Protein AF-A0A9W4W688-F1 (afdb_monomer_lite)

Foldseek 3Di:
DDPDPVVQVPQVVVVVPPDDDDDPDDDPPDDPLVSLLSVLVVLVVQLVVLVVVLVVLVVPQPAQQLWDDDPPDIDNDLVVLCVVLVVVLVVQCVDPVRVVCSVVSVVVSVVSSVSSVVSVVSRVVSCVVSCSVVSVVSSVVSVVVSVVSVLVSLQDDDPDPVSVVSSVVSQVVCVVVVNHDDPVSVCSNPVDPPDD

Secondary structure (DSSP, 8-state):
----TTHHHHHHHHTTTTS------------HHHHHHHHHHHHHHHHHHHHHHHHHHHHH--PPP--EEETTEEE-SHHHHHHHHHHHHHHHHH-TTTGGGHHHHHHHHHHHHHHHHHHHHHHHHHHHHTTHHHHHHHHHHHHHHHHHHHHHHHHPPP-SHHHHHHHHHHHHHHHHTT-PPPHHHHHHHH------

Sequence (196 aa):
MKANAISRRACLAGAASAAIAPAVSAAPEYSRMDELIADWHFAREQAEALSSEADRIHDTADLPKVEVYDGDQRFRYPYEVSAKFDRWIEAWESDRLQAEFAPRLRERRESLLSELRCLEDARTEAERICGLKAAEELWQRAEQHQWDIRGEVFACQPTTMAEVAAKNAFILRQIQMGLPPTDDELTIIFATPTVA

Structure (mmCIF, N/CA/C/O backbone):
data_AF-A0A9W4W688-F1
#
_entry.id   AF-A0A9W4W688-F1
#
loop_
_atom_site.group_PDB
_atom_site.id
_atom_site.type_symbol
_atom_site.label_atom_id
_atom_site.label_alt_id
_atom_site.label_comp_id
_atom_site.label_asym_id
_atom_site.label_entity_id
_atom_site.label_seq_id
_atom_site.pdbx_PDB_ins_code
_atom_site.Cartn_x
_atom_site.Cartn_y
_atom_site.Cartn_z
_atom_site.occupancy
_atom_site.B_iso_or_equiv
_atom_site.auth_seq_id
_atom_site.auth_comp_id
_atom_site.auth_asym_id
_atom_site.auth_atom_id
_atom_site.pdbx_PDB_model_num
ATOM 1 N N . MET A 1 1 ? 32.200 -0.548 0.414 1.00 37.38 1 MET A N 1
ATOM 2 C CA . MET A 1 1 ? 31.606 -1.881 0.168 1.00 37.38 1 MET A CA 1
ATOM 3 C C . MET A 1 1 ? 31.373 -2.013 -1.331 1.00 37.38 1 MET A C 1
ATOM 5 O O . MET A 1 1 ? 30.657 -1.196 -1.889 1.00 37.38 1 MET A O 1
ATOM 9 N N . LYS A 1 2 ? 32.080 -2.932 -2.003 1.00 38.72 2 LYS A N 1
ATOM 10 C CA . LYS A 1 2 ? 32.010 -3.161 -3.457 1.00 38.72 2 LYS A CA 1
ATOM 11 C C . LYS A 1 2 ? 31.165 -4.412 -3.713 1.00 38.72 2 LYS A C 1
ATOM 13 O O . LYS A 1 2 ? 31.697 -5.512 -3.672 1.00 38.72 2 LYS A O 1
ATOM 18 N N . ALA A 1 3 ? 29.871 -4.236 -3.955 1.00 36.09 3 ALA A N 1
ATOM 19 C CA . ALA A 1 3 ? 28.975 -5.289 -4.427 1.00 36.09 3 ALA A CA 1
ATOM 20 C C . ALA A 1 3 ? 27.826 -4.624 -5.197 1.00 36.09 3 ALA A C 1
ATOM 22 O O . ALA A 1 3 ? 26.844 -4.227 -4.593 1.00 36.09 3 ALA A O 1
ATOM 23 N N . ASN A 1 4 ? 28.012 -4.389 -6.501 1.00 42.09 4 ASN A N 1
ATOM 24 C CA . ASN A 1 4 ? 26.903 -4.084 -7.428 1.00 42.09 4 ASN A CA 1
ATOM 25 C C . ASN A 1 4 ? 27.263 -4.192 -8.925 1.00 42.09 4 ASN A C 1
ATOM 27 O O . ASN A 1 4 ? 26.439 -3.915 -9.788 1.00 42.09 4 ASN A O 1
ATOM 31 N N . ALA A 1 5 ? 28.476 -4.632 -9.276 1.00 37.88 5 ALA A N 1
ATOM 32 C CA . ALA A 1 5 ? 28.878 -4.784 -10.680 1.00 37.88 5 ALA A CA 1
ATOM 33 C C . ALA A 1 5 ? 28.439 -6.121 -11.317 1.00 37.88 5 ALA A C 1
ATOM 35 O O . ALA A 1 5 ? 28.601 -6.298 -12.521 1.00 37.88 5 ALA A O 1
ATOM 36 N N . ILE A 1 6 ? 27.901 -7.060 -10.526 1.00 44.66 6 ILE A N 1
ATOM 37 C CA . ILE A 1 6 ? 27.531 -8.409 -10.993 1.00 44.66 6 ILE A CA 1
ATOM 38 C C . ILE A 1 6 ? 26.107 -8.438 -11.587 1.00 44.66 6 ILE A C 1
ATOM 40 O O . ILE A 1 6 ? 25.849 -9.251 -12.467 1.00 44.66 6 ILE A O 1
ATOM 44 N N . SER A 1 7 ? 25.227 -7.490 -11.232 1.00 53.53 7 SER A N 1
ATOM 45 C CA . SER A 1 7 ? 23.861 -7.422 -11.787 1.00 53.53 7 SER A CA 1
ATOM 46 C C . SER A 1 7 ? 23.820 -6.913 -13.243 1.00 53.53 7 SER A C 1
ATOM 48 O O . SER A 1 7 ? 23.158 -7.495 -14.097 1.00 53.53 7 SER A O 1
ATOM 50 N N . ARG A 1 8 ? 24.637 -5.901 -13.583 1.00 50.50 8 ARG A N 1
ATOM 51 C CA . ARG A 1 8 ? 24.608 -5.223 -14.901 1.00 50.50 8 ARG A CA 1
ATOM 52 C C . ARG A 1 8 ? 25.023 -6.092 -16.095 1.00 50.50 8 ARG A C 1
ATOM 54 O O . ARG A 1 8 ? 24.584 -5.856 -17.210 1.00 50.50 8 ARG A O 1
ATOM 61 N N . ARG A 1 9 ? 25.903 -7.081 -15.893 1.00 46.25 9 ARG A N 1
ATOM 62 C CA . ARG A 1 9 ? 26.449 -7.918 -16.984 1.00 46.25 9 ARG A CA 1
ATOM 63 C C . ARG A 1 9 ? 25.727 -9.248 -17.165 1.00 46.25 9 ARG A C 1
ATOM 65 O O . ARG A 1 9 ? 25.804 -9.818 -18.248 1.00 46.25 9 ARG A O 1
ATOM 72 N N . ALA A 1 10 ? 25.044 -9.741 -16.134 1.00 50.19 10 ALA A N 1
ATOM 73 C CA . ALA A 1 10 ? 24.379 -11.037 -16.188 1.00 50.19 10 ALA A CA 1
ATOM 74 C C . ALA A 1 10 ? 23.139 -11.011 -17.099 1.00 50.19 10 ALA A C 1
ATOM 76 O O . ALA A 1 10 ? 22.963 -11.933 -17.891 1.00 50.19 10 ALA A O 1
ATOM 77 N N . CYS A 1 11 ? 22.346 -9.930 -17.076 1.00 49.94 11 CYS A N 1
ATOM 78 C CA . CYS A 1 11 ? 21.185 -9.79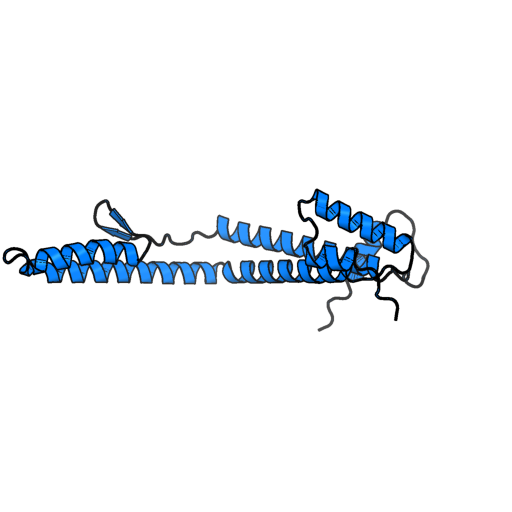2 -17.966 1.00 49.94 11 CYS A CA 1
ATOM 79 C C . CYS A 1 11 ? 21.587 -9.656 -19.442 1.00 49.94 11 CYS A C 1
ATOM 81 O O . CYS A 1 11 ? 21.039 -10.344 -20.300 1.00 49.94 11 CYS A O 1
ATOM 83 N N . LEU A 1 12 ? 22.611 -8.852 -19.744 1.00 47.16 12 LEU A N 1
ATOM 84 C CA . LEU A 1 12 ? 23.094 -8.665 -21.118 1.00 47.16 12 LEU A CA 1
ATOM 85 C C . LEU A 1 12 ? 23.791 -9.923 -21.674 1.00 47.16 12 LEU A C 1
ATOM 87 O O . LEU A 1 12 ? 23.664 -10.238 -22.854 1.00 47.16 12 LEU A O 1
ATOM 91 N N . ALA A 1 13 ? 24.476 -10.699 -20.826 1.00 46.66 13 ALA A N 1
ATOM 92 C CA . ALA A 1 13 ? 25.065 -11.981 -21.220 1.00 46.66 13 ALA A CA 1
ATOM 93 C C . ALA A 1 13 ? 24.031 -13.120 -21.349 1.00 46.66 13 ALA A C 1
ATOM 95 O O . ALA A 1 13 ? 24.280 -14.082 -22.079 1.00 46.66 13 ALA A O 1
ATOM 96 N N . GLY A 1 14 ? 22.878 -13.020 -20.676 1.00 43.50 14 GLY A N 1
ATOM 97 C CA . GLY A 1 14 ? 21.788 -14.001 -20.745 1.00 43.50 14 GLY A CA 1
ATOM 98 C C . GLY A 1 14 ? 21.102 -14.051 -22.112 1.00 43.50 14 GLY A C 1
ATOM 99 O O . GLY A 1 14 ? 20.746 -15.130 -22.574 1.00 43.50 14 GLY A O 1
ATOM 100 N N . ALA A 1 15 ? 21.020 -12.916 -22.813 1.00 45.50 15 ALA A N 1
ATOM 101 C CA . ALA A 1 15 ? 20.544 -12.863 -24.198 1.00 45.50 15 ALA A CA 1
ATOM 102 C C . ALA A 1 15 ? 21.594 -13.346 -25.226 1.00 45.50 15 ALA A C 1
ATOM 104 O O . ALA A 1 15 ? 21.237 -13.714 -26.343 1.00 45.50 15 ALA A O 1
ATOM 105 N N . ALA A 1 16 ? 22.881 -13.381 -24.856 1.00 42.59 16 ALA A N 1
ATOM 106 C CA . ALA A 1 16 ? 23.991 -13.759 -25.739 1.00 42.59 16 ALA A CA 1
ATOM 107 C C . ALA A 1 16 ? 24.553 -15.178 -25.493 1.00 42.59 16 ALA A C 1
A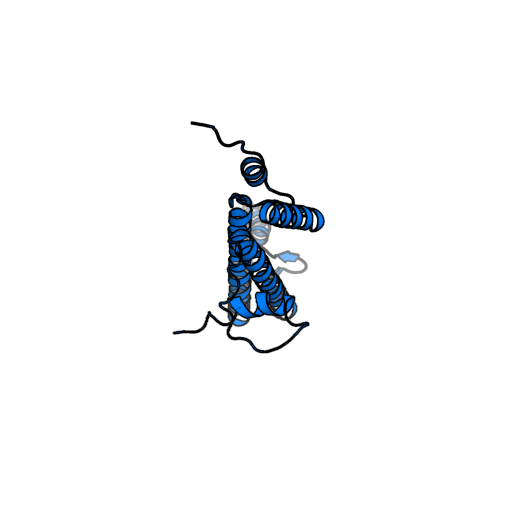TOM 109 O O . ALA A 1 16 ? 25.336 -15.680 -26.301 1.00 42.59 16 ALA A O 1
ATOM 110 N N . SER A 1 17 ? 24.160 -15.870 -24.416 1.00 37.94 17 SER A N 1
ATOM 111 C CA . SER A 1 17 ? 24.703 -17.195 -24.054 1.00 37.94 17 SER A CA 1
ATOM 112 C C . SER A 1 17 ? 24.026 -18.360 -24.777 1.00 37.94 17 SER A C 1
ATOM 114 O O . SER A 1 17 ? 23.603 -19.338 -24.166 1.00 37.94 17 SER A O 1
ATOM 116 N N . ALA A 1 18 ? 23.986 -18.280 -26.104 1.00 40.78 18 ALA A N 1
ATOM 117 C CA . ALA A 1 18 ? 23.765 -19.434 -26.968 1.00 40.78 18 ALA A CA 1
ATOM 118 C C . ALA A 1 18 ? 24.780 -19.495 -28.121 1.00 40.78 18 ALA A C 1
ATOM 120 O O . ALA A 1 18 ? 24.450 -20.007 -29.180 1.00 40.78 18 ALA A O 1
ATOM 121 N N . ALA A 1 19 ? 26.010 -18.988 -27.946 1.00 40.38 19 ALA A N 1
ATOM 122 C CA . ALA A 1 19 ? 27.155 -19.357 -28.786 1.00 40.38 19 ALA A CA 1
ATOM 123 C C . ALA A 1 19 ? 28.492 -18.793 -28.254 1.00 40.38 19 ALA A C 1
ATOM 125 O O . ALA A 1 19 ? 28.730 -17.596 -28.319 1.00 40.38 19 ALA A O 1
ATOM 126 N N . ILE A 1 20 ? 29.399 -19.710 -27.885 1.00 34.22 20 ILE A N 1
ATOM 127 C CA . ILE A 1 20 ? 30.868 -19.615 -28.045 1.00 34.22 20 ILE A CA 1
ATOM 128 C C . ILE A 1 20 ? 31.657 -18.758 -27.023 1.00 34.22 20 ILE A C 1
ATOM 130 O O . ILE A 1 20 ? 31.444 -17.567 -26.833 1.00 34.22 20 ILE A O 1
ATOM 134 N N . ALA A 1 21 ? 32.674 -19.391 -26.427 1.00 33.91 21 ALA A N 1
ATOM 135 C CA . ALA A 1 21 ? 33.798 -18.778 -25.707 1.00 33.91 21 ALA A CA 1
ATOM 136 C C . ALA A 1 21 ? 35.085 -18.855 -26.564 1.00 33.91 21 ALA A C 1
ATOM 138 O O . ALA A 1 21 ? 35.109 -19.619 -27.528 1.00 33.91 21 ALA A O 1
ATOM 139 N N . PRO A 1 22 ? 36.229 -18.274 -26.151 1.00 52.22 22 PRO A N 1
ATOM 140 C CA . PRO A 1 22 ? 36.464 -16.979 -25.528 1.00 52.22 22 PRO A CA 1
ATOM 141 C C . PRO A 1 22 ? 37.350 -16.108 -26.446 1.00 52.22 22 PRO A C 1
ATOM 143 O O . PRO A 1 22 ? 38.407 -16.531 -26.911 1.00 52.22 22 PRO A O 1
ATOM 146 N N . ALA A 1 23 ? 36.980 -14.850 -26.643 1.00 38.41 23 ALA A N 1
ATOM 147 C CA . ALA A 1 23 ? 37.915 -13.822 -27.081 1.00 38.41 23 ALA A CA 1
ATOM 148 C C . ALA A 1 23 ? 37.734 -12.632 -26.149 1.00 38.41 23 ALA A C 1
ATOM 150 O O . ALA A 1 23 ? 36.607 -12.252 -25.832 1.00 38.41 23 ALA A O 1
ATOM 151 N N . VAL A 1 24 ? 38.849 -12.078 -25.683 1.00 47.28 24 VAL A N 1
ATOM 152 C CA . VAL A 1 24 ? 38.909 -10.832 -24.917 1.00 47.28 24 VAL A CA 1
ATOM 153 C C . VAL A 1 24 ? 38.474 -9.703 -25.857 1.00 47.28 24 VAL A C 1
ATOM 155 O O . VAL A 1 24 ? 39.291 -9.007 -26.445 1.00 47.28 24 VAL A O 1
ATOM 158 N N . SER A 1 25 ? 37.169 -9.599 -26.077 1.00 36.84 25 SER A N 1
ATOM 159 C CA . SER A 1 25 ? 36.510 -8.515 -26.786 1.00 36.84 25 SER A CA 1
ATOM 160 C C . SER A 1 25 ? 36.138 -7.479 -25.744 1.00 36.84 25 SER A C 1
ATOM 162 O O . SER A 1 25 ? 35.545 -7.828 -24.721 1.00 36.84 25 SER A O 1
ATOM 164 N N . ALA A 1 26 ? 36.469 -6.213 -25.996 1.00 47.38 26 ALA A N 1
ATOM 165 C CA . ALA A 1 26 ? 35.831 -5.106 -25.302 1.00 47.38 26 ALA A CA 1
ATOM 166 C C . ALA A 1 26 ? 34.320 -5.388 -25.244 1.00 47.38 26 ALA A C 1
ATOM 168 O O . ALA A 1 26 ? 33.739 -5.837 -26.239 1.00 47.38 26 ALA A O 1
ATOM 169 N N . ALA A 1 27 ? 33.725 -5.255 -24.056 1.00 51.34 27 ALA A N 1
ATOM 170 C CA . ALA A 1 27 ? 32.290 -5.444 -23.896 1.00 51.34 27 ALA A CA 1
ATOM 171 C C . ALA A 1 27 ? 31.580 -4.572 -24.948 1.00 51.34 27 ALA A C 1
ATOM 173 O O . ALA A 1 27 ? 31.998 -3.423 -25.105 1.00 51.34 27 ALA A O 1
ATOM 174 N N . PRO A 1 28 ? 30.595 -5.100 -25.697 1.00 55.81 28 PRO A N 1
ATOM 175 C CA . PRO A 1 28 ? 29.887 -4.303 -26.689 1.00 55.81 28 PRO A CA 1
ATOM 176 C C . PRO A 1 28 ? 29.354 -3.031 -26.023 1.00 55.81 28 PRO A C 1
ATOM 178 O O . PRO A 1 28 ? 28.806 -3.091 -24.921 1.00 55.81 28 PRO A O 1
ATOM 181 N N . GLU A 1 29 ? 29.586 -1.883 -26.658 1.00 71.44 29 GLU A N 1
ATOM 182 C CA . GLU A 1 29 ? 28.993 -0.615 -26.241 1.00 71.44 29 GLU A CA 1
ATOM 183 C C . GLU A 1 29 ? 27.493 -0.712 -26.529 1.00 71.44 29 GLU A C 1
ATOM 185 O O . GLU A 1 29 ? 27.065 -0.659 -27.682 1.00 71.44 29 GLU A O 1
ATOM 190 N N . TYR A 1 30 ? 26.703 -0.968 -25.488 1.00 74.94 30 TYR A N 1
ATOM 191 C CA . TYR A 1 30 ? 25.249 -0.973 -25.591 1.00 74.94 30 TYR A CA 1
ATOM 192 C C . TYR A 1 30 ? 24.745 0.460 -25.726 1.00 74.94 30 TYR A C 1
ATOM 194 O O . TYR A 1 30 ? 25.331 1.392 -25.167 1.00 74.94 30 TYR A O 1
ATOM 202 N N . SER A 1 31 ? 23.656 0.643 -26.474 1.00 87.62 31 SER A N 1
ATOM 203 C CA . SER A 1 31 ? 23.025 1.955 -26.532 1.00 87.62 31 SER A CA 1
ATOM 204 C C . SER A 1 31 ? 22.461 2.324 -25.161 1.00 87.62 31 SER A C 1
ATOM 206 O O . SER A 1 31 ? 21.976 1.468 -24.418 1.00 87.62 31 SER A O 1
ATOM 208 N N . ARG A 1 32 ? 22.458 3.620 -24.835 1.00 89.44 32 ARG A N 1
ATOM 209 C CA . ARG A 1 32 ? 21.834 4.118 -23.599 1.00 89.44 32 ARG A CA 1
ATOM 210 C C . ARG A 1 32 ? 20.351 3.726 -23.510 1.00 89.44 32 ARG A C 1
ATOM 212 O O . ARG A 1 32 ? 19.857 3.495 -22.410 1.00 89.44 32 ARG A O 1
ATOM 219 N N . MET A 1 33 ? 19.654 3.648 -24.648 1.00 91.50 33 MET A N 1
ATOM 220 C CA . MET A 1 33 ? 18.258 3.204 -24.724 1.00 91.50 33 MET A CA 1
ATOM 221 C C . MET A 1 33 ? 18.110 1.742 -24.287 1.00 91.50 33 MET A C 1
ATOM 223 O O . MET A 1 33 ? 17.249 1.434 -23.466 1.00 91.50 33 MET A O 1
ATOM 227 N N . ASP A 1 34 ? 18.964 0.853 -24.799 1.00 90.25 34 ASP A N 1
ATOM 228 C CA . ASP A 1 34 ? 18.928 -0.572 -24.454 1.00 90.25 34 ASP A CA 1
ATOM 229 C C . ASP A 1 34 ? 19.265 -0.794 -22.975 1.00 90.25 34 ASP A C 1
ATOM 231 O O . ASP A 1 34 ? 18.634 -1.620 -22.316 1.00 90.25 34 ASP A O 1
ATOM 235 N N . GLU A 1 35 ? 20.214 -0.023 -22.433 1.00 92.19 35 GLU A N 1
ATOM 236 C CA . GLU A 1 35 ? 20.538 -0.041 -21.003 1.00 92.19 35 GLU A CA 1
ATOM 237 C C . GLU A 1 35 ? 19.340 0.374 -20.143 1.00 92.19 35 GLU A C 1
ATOM 239 O O . GLU A 1 35 ? 18.995 -0.334 -19.202 1.00 92.19 35 GLU A O 1
ATOM 244 N N . LEU A 1 36 ? 18.666 1.476 -20.488 1.00 93.94 36 LEU A N 1
ATOM 245 C CA . LEU A 1 36 ? 17.488 1.955 -19.758 1.00 93.94 36 LEU A CA 1
ATOM 246 C C . LEU A 1 36 ? 16.324 0.959 -19.800 1.00 93.94 36 LEU A C 1
ATOM 248 O O . LEU A 1 36 ? 15.660 0.734 -18.789 1.00 93.94 36 LEU A O 1
ATOM 252 N N . ILE A 1 37 ? 16.079 0.341 -20.957 1.00 93.75 37 ILE A N 1
ATOM 253 C CA . ILE A 1 37 ? 15.040 -0.685 -21.104 1.00 93.75 37 ILE A CA 1
ATOM 254 C C . ILE A 1 37 ? 15.385 -1.917 -20.255 1.00 93.75 37 ILE A C 1
ATOM 256 O O . ILE A 1 37 ? 14.511 -2.457 -19.574 1.00 93.75 37 ILE A O 1
ATOM 260 N N . ALA A 1 38 ? 16.646 -2.355 -20.257 1.00 92.62 38 ALA A N 1
ATOM 261 C CA . ALA A 1 38 ? 17.097 -3.471 -19.430 1.00 92.62 38 ALA A CA 1
ATOM 262 C C . ALA A 1 38 ? 16.995 -3.158 -17.926 1.00 92.62 38 ALA A C 1
ATOM 264 O O . ALA A 1 38 ? 16.501 -3.989 -17.163 1.00 92.62 38 ALA A O 1
ATOM 265 N N . ASP A 1 39 ? 17.399 -1.954 -17.513 1.00 93.50 39 ASP A N 1
ATOM 266 C CA . ASP A 1 39 ? 17.277 -1.478 -16.133 1.00 93.50 39 ASP A CA 1
ATOM 267 C C . ASP A 1 39 ? 15.805 -1.444 -15.695 1.00 93.50 39 ASP A C 1
ATOM 269 O O . ASP A 1 39 ? 15.483 -1.880 -14.589 1.00 93.50 39 ASP A O 1
ATOM 273 N N . TRP A 1 40 ? 14.891 -1.017 -16.575 1.00 95.12 40 TRP A N 1
ATOM 274 C CA . TRP A 1 40 ? 13.454 -1.044 -16.298 1.00 95.12 40 TRP A CA 1
ATOM 275 C C . TRP A 1 40 ? 12.934 -2.466 -16.069 1.00 95.12 40 TRP A C 1
ATOM 277 O O . TRP A 1 40 ? 12.188 -2.704 -15.120 1.00 95.12 40 TRP A O 1
ATOM 287 N N . HIS A 1 41 ? 13.326 -3.419 -16.922 1.00 92.62 41 HIS A N 1
ATOM 288 C CA . HIS A 1 41 ? 12.927 -4.819 -16.769 1.00 92.62 41 HIS A CA 1
ATOM 289 C C . HIS A 1 41 ? 13.413 -5.397 -15.438 1.00 92.62 41 HIS A C 1
ATOM 291 O O . HIS A 1 41 ? 12.629 -6.015 -14.722 1.00 92.62 41 HIS A O 1
ATOM 297 N N . PHE A 1 42 ? 14.668 -5.133 -15.074 1.00 93.06 42 PHE A N 1
ATOM 298 C CA . PHE A 1 42 ? 15.229 -5.576 -13.801 1.00 93.06 42 PHE A CA 1
ATOM 299 C C . PHE A 1 42 ? 14.520 -4.934 -12.598 1.00 93.06 42 PHE A C 1
ATOM 301 O O . PHE A 1 42 ? 14.162 -5.627 -11.646 1.00 93.06 42 PHE A O 1
ATOM 308 N N . ALA A 1 43 ? 14.280 -3.619 -12.644 1.00 92.38 43 ALA A N 1
ATOM 309 C CA . ALA A 1 43 ? 13.567 -2.903 -11.588 1.00 92.38 43 ALA A CA 1
ATOM 310 C C . ALA A 1 43 ? 12.139 -3.436 -11.411 1.00 92.38 43 ALA A C 1
ATOM 312 O O . ALA A 1 43 ? 11.672 -3.608 -10.286 1.00 92.38 43 ALA A O 1
ATOM 313 N N . ARG A 1 44 ? 11.473 -3.775 -12.518 1.00 93.75 44 ARG A N 1
ATOM 314 C CA . ARG A 1 44 ? 10.149 -4.386 -12.492 1.00 93.75 44 ARG A CA 1
ATOM 315 C C . ARG A 1 44 ? 10.144 -5.774 -11.863 1.00 93.75 44 ARG A C 1
ATOM 317 O O . ARG A 1 44 ? 9.315 -6.033 -10.998 1.00 93.75 44 ARG A O 1
ATOM 324 N N . GLU A 1 45 ? 11.043 -6.661 -12.279 1.00 94.31 45 GLU A N 1
ATOM 325 C CA . GLU A 1 45 ? 11.148 -8.003 -11.689 1.00 94.31 45 GLU A CA 1
ATOM 326 C C . GLU A 1 45 ? 11.405 -7.922 -10.178 1.00 94.31 45 GLU A C 1
ATOM 328 O O . GLU A 1 45 ? 10.830 -8.680 -9.396 1.00 94.31 45 GLU A O 1
ATOM 333 N N . GLN A 1 46 ? 12.224 -6.957 -9.749 1.00 93.56 46 GLN A N 1
ATOM 334 C CA . GLN A 1 46 ? 12.452 -6.686 -8.336 1.00 93.56 46 GLN A CA 1
ATOM 335 C C . GLN A 1 46 ? 11.177 -6.212 -7.619 1.00 93.56 46 GLN A C 1
ATOM 337 O O . GLN A 1 46 ? 10.892 -6.698 -6.524 1.00 93.56 46 GLN A O 1
ATOM 342 N N . ALA A 1 47 ? 10.414 -5.290 -8.212 1.00 93.88 47 ALA A N 1
ATOM 343 C CA . ALA A 1 47 ? 9.154 -4.815 -7.642 1.00 93.88 47 ALA A CA 1
ATOM 344 C C . ALA A 1 47 ? 8.112 -5.944 -7.531 1.00 93.88 47 ALA A C 1
ATOM 346 O O . ALA A 1 47 ? 7.484 -6.088 -6.485 1.00 93.88 47 ALA A O 1
ATOM 347 N N . GLU A 1 48 ? 7.982 -6.794 -8.554 1.00 94.69 48 GLU A N 1
ATOM 348 C CA . GLU A 1 48 ? 7.077 -7.954 -8.552 1.00 94.69 48 GLU A CA 1
ATOM 349 C C . GLU A 1 48 ? 7.466 -8.990 -7.482 1.00 94.69 48 GLU A C 1
ATOM 351 O O . GLU A 1 48 ? 6.603 -9.509 -6.766 1.00 94.69 48 GLU A O 1
ATOM 356 N N . ALA A 1 49 ? 8.766 -9.263 -7.319 1.00 93.25 49 ALA A N 1
ATOM 357 C CA . ALA A 1 49 ? 9.265 -10.145 -6.266 1.00 93.25 49 ALA A CA 1
ATOM 358 C C . ALA A 1 49 ? 8.989 -9.589 -4.859 1.00 93.25 49 ALA A C 1
ATOM 360 O O . ALA A 1 49 ? 8.589 -10.342 -3.971 1.00 93.25 49 ALA A O 1
ATOM 361 N N . LEU A 1 50 ? 9.169 -8.280 -4.652 1.00 93.19 50 LEU A N 1
ATOM 362 C CA . LEU A 1 50 ? 8.889 -7.628 -3.369 1.00 93.19 50 LEU A CA 1
ATOM 363 C C . LEU A 1 50 ? 7.388 -7.564 -3.066 1.00 93.19 50 LEU A C 1
ATOM 365 O O . LEU A 1 50 ? 7.007 -7.799 -1.923 1.00 93.19 50 LEU A O 1
ATOM 369 N N . SER A 1 51 ? 6.547 -7.324 -4.076 1.00 95.06 51 SER A N 1
ATOM 370 C CA . SER A 1 51 ? 5.086 -7.412 -3.949 1.00 95.06 51 SER A CA 1
ATOM 371 C C . SER A 1 51 ? 4.669 -8.808 -3.495 1.00 95.06 51 SER A C 1
ATOM 373 O O . SER A 1 51 ? 3.955 -8.952 -2.509 1.00 95.06 51 SER A O 1
ATOM 375 N N . SER A 1 52 ? 5.185 -9.845 -4.164 1.00 94.38 52 SER A N 1
ATOM 376 C CA . SER A 1 52 ? 4.869 -11.240 -3.833 1.00 94.38 52 SER A CA 1
ATOM 377 C C . SER A 1 52 ? 5.299 -11.609 -2.410 1.00 94.38 52 SER A C 1
ATOM 379 O O . SER A 1 52 ? 4.635 -12.391 -1.733 1.00 94.38 52 SER A O 1
ATOM 381 N N . GLU A 1 53 ? 6.420 -11.056 -1.944 1.00 92.25 53 GLU A N 1
ATOM 382 C CA . GLU A 1 53 ? 6.900 -11.260 -0.579 1.00 92.25 53 GLU A CA 1
ATOM 383 C C . GLU A 1 53 ? 6.036 -10.526 0.457 1.00 92.25 53 GLU A C 1
ATOM 385 O O . GLU A 1 53 ? 5.737 -11.100 1.505 1.00 92.25 53 GLU A O 1
ATOM 390 N N . ALA A 1 54 ? 5.594 -9.297 0.169 1.00 92.25 54 ALA A N 1
ATOM 391 C CA . ALA A 1 54 ? 4.662 -8.565 1.025 1.00 92.25 54 ALA A CA 1
ATOM 392 C C . ALA A 1 54 ? 3.317 -9.304 1.146 1.00 92.25 54 ALA A C 1
ATOM 394 O O . ALA A 1 54 ? 2.844 -9.520 2.264 1.00 92.25 54 ALA A O 1
ATOM 395 N N . ASP A 1 55 ? 2.771 -9.792 0.028 1.00 92.62 55 ASP A N 1
ATOM 396 C CA . ASP A 1 55 ? 1.549 -10.606 -0.000 1.00 92.62 55 ASP A CA 1
ATOM 397 C C . ASP A 1 55 ? 1.717 -11.891 0.820 1.00 92.62 55 ASP A C 1
ATOM 399 O O . ASP A 1 55 ? 0.871 -12.239 1.643 1.00 92.62 55 ASP A O 1
ATOM 403 N N . ARG A 1 56 ? 2.861 -12.573 0.680 1.00 94.19 56 ARG A N 1
ATOM 404 C CA . ARG A 1 56 ? 3.172 -13.774 1.466 1.00 94.19 56 ARG A CA 1
ATOM 405 C C . ARG A 1 56 ? 3.212 -13.482 2.966 1.00 94.19 56 ARG A C 1
ATOM 407 O O . ARG A 1 56 ? 2.725 -14.294 3.755 1.00 94.19 56 ARG A O 1
ATOM 414 N N . ILE A 1 57 ? 3.819 -12.369 3.383 1.00 91.06 57 ILE A N 1
ATOM 415 C CA . ILE A 1 57 ? 3.836 -11.959 4.794 1.00 91.06 57 ILE A CA 1
ATOM 416 C C . ILE A 1 57 ? 2.411 -11.667 5.258 1.00 91.06 57 ILE A C 1
ATOM 418 O O . ILE A 1 57 ? 2.023 -12.156 6.314 1.00 91.06 57 ILE A O 1
ATOM 422 N N . HIS A 1 58 ? 1.623 -10.942 4.466 1.00 89.19 58 HIS A N 1
ATOM 423 C CA . HIS A 1 58 ? 0.234 -10.634 4.784 1.00 89.19 58 HIS A CA 1
ATOM 424 C C . HIS A 1 58 ? -0.620 -11.906 4.961 1.00 89.19 58 HIS A C 1
ATOM 426 O O . HIS A 1 58 ? -1.357 -12.018 5.938 1.00 89.19 58 HIS A O 1
ATOM 432 N N . ASP A 1 59 ? -0.466 -12.896 4.079 1.00 89.56 59 ASP A N 1
ATOM 433 C CA . ASP A 1 59 ? -1.224 -14.154 4.114 1.00 89.56 59 ASP A CA 1
ATOM 434 C C . ASP A 1 59 ? -0.799 -15.105 5.243 1.00 89.56 59 ASP A C 1
ATOM 436 O O . ASP A 1 59 ? -1.588 -15.942 5.690 1.00 89.56 59 ASP A O 1
ATOM 440 N N . THR A 1 60 ? 0.454 -15.013 5.696 1.00 91.38 60 THR A N 1
ATOM 441 C CA . THR A 1 60 ? 1.003 -15.900 6.739 1.00 91.38 60 THR A CA 1
ATOM 442 C C . THR A 1 60 ? 1.054 -15.267 8.123 1.00 91.38 60 THR A C 1
ATOM 444 O O . THR A 1 60 ? 1.179 -15.990 9.115 1.00 91.38 60 THR A O 1
ATOM 447 N N . ALA A 1 61 ? 0.954 -13.942 8.218 1.00 88.75 61 ALA A N 1
ATOM 448 C CA . ALA A 1 61 ? 0.913 -13.244 9.488 1.00 88.75 61 ALA A CA 1
ATOM 449 C C . ALA A 1 61 ? -0.449 -13.458 10.163 1.00 88.75 61 ALA A C 1
ATOM 451 O O . ALA A 1 61 ? -1.489 -13.028 9.668 1.00 88.75 61 ALA A O 1
ATOM 452 N N . ASP A 1 62 ? -0.435 -14.081 11.341 1.00 86.69 62 ASP A N 1
ATOM 453 C CA . ASP A 1 62 ? -1.607 -14.165 12.215 1.00 86.69 62 ASP A CA 1
ATOM 454 C C . ASP A 1 62 ? -1.821 -12.815 12.920 1.00 86.69 62 ASP A C 1
ATOM 456 O O . ASP A 1 62 ? -1.462 -12.616 14.083 1.00 86.69 62 ASP A O 1
ATOM 460 N N . LEU A 1 63 ? -2.305 -11.828 12.160 1.00 88.50 63 LEU A N 1
ATOM 461 C CA . LEU A 1 63 ? -2.513 -10.474 12.660 1.00 88.50 63 LEU A CA 1
ATOM 462 C C . LEU A 1 63 ? -3.759 -10.411 13.559 1.00 88.50 63 LEU A C 1
ATOM 464 O O . LEU A 1 63 ? -4.844 -10.834 13.140 1.00 88.50 63 LEU A O 1
ATOM 468 N N . PRO A 1 64 ? -3.658 -9.802 14.758 1.00 88.81 64 PRO A N 1
ATOM 469 C CA . PRO A 1 64 ? -4.809 -9.570 15.616 1.00 88.81 64 PRO A CA 1
ATOM 470 C C . PRO A 1 64 ? -5.932 -8.832 14.881 1.00 88.81 64 PRO A C 1
ATOM 472 O O . PRO A 1 64 ? -5.722 -7.824 14.192 1.00 88.81 64 PRO A O 1
ATOM 475 N N . LYS A 1 65 ? -7.161 -9.319 15.057 1.00 91.31 65 LYS A N 1
ATOM 476 C CA . LYS A 1 65 ? -8.351 -8.608 14.590 1.00 91.31 65 LYS A CA 1
ATOM 477 C C . LYS A 1 65 ? -8.631 -7.443 15.532 1.00 91.31 65 LYS A C 1
ATOM 479 O O . LYS A 1 65 ? -8.773 -7.635 16.735 1.00 91.31 65 LYS A O 1
ATOM 484 N N . VAL A 1 66 ? -8.752 -6.246 14.968 1.00 94.25 66 VAL A N 1
ATOM 485 C CA . VAL A 1 66 ? -9.152 -5.042 15.703 1.00 94.25 66 VAL A CA 1
ATOM 486 C C . VAL A 1 66 ? -10.675 -4.979 15.701 1.00 94.25 66 VAL A C 1
ATOM 488 O O . VAL A 1 66 ? -11.300 -4.355 14.844 1.00 94.25 66 VAL A O 1
ATOM 491 N N . GLU A 1 67 ? -11.285 -5.732 16.610 1.00 95.00 67 GLU A N 1
ATOM 492 C CA . GLU A 1 67 ? -12.725 -5.710 16.835 1.00 95.00 67 GLU A CA 1
ATOM 493 C C . GLU A 1 67 ? -13.049 -6.017 18.299 1.00 95.00 67 GLU A C 1
ATOM 495 O O . GLU A 1 67 ? -12.496 -6.947 18.881 1.00 95.00 67 GLU A O 1
ATOM 500 N N . VAL A 1 68 ? -13.964 -5.241 18.880 1.00 95.19 68 VAL A N 1
ATOM 501 C CA . VAL A 1 68 ? -14.476 -5.434 20.244 1.00 95.19 68 VAL A CA 1
ATOM 502 C C . VAL A 1 68 ? -15.975 -5.689 20.212 1.00 95.19 68 VAL A C 1
ATOM 504 O O . VAL A 1 68 ? -16.674 -5.275 19.280 1.00 95.19 68 VAL A O 1
ATOM 507 N N . TYR A 1 69 ? -16.477 -6.361 21.245 1.00 94.38 69 TYR A N 1
ATOM 508 C CA . TYR A 1 69 ? -17.865 -6.801 21.315 1.00 94.38 69 TYR A CA 1
ATOM 509 C C . TYR A 1 69 ? -18.588 -6.233 22.543 1.00 94.38 69 TYR A C 1
ATOM 511 O O . TYR A 1 69 ? -18.070 -6.207 23.663 1.00 94.38 69 TYR A O 1
ATOM 519 N N . ASP A 1 70 ? -19.831 -5.809 22.329 1.00 92.88 70 ASP A N 1
ATOM 520 C CA . ASP A 1 70 ? -20.767 -5.408 23.377 1.00 92.88 70 ASP A CA 1
ATOM 521 C C . ASP A 1 70 ? -22.096 -6.148 23.185 1.00 92.88 70 ASP A C 1
ATOM 523 O O . ASP A 1 70 ? -22.956 -5.731 22.403 1.00 92.88 70 ASP A O 1
ATOM 527 N N . GLY A 1 71 ? -22.229 -7.294 23.860 1.00 90.00 71 GLY A N 1
ATOM 528 C CA . GLY A 1 71 ? -23.280 -8.268 23.560 1.00 90.00 71 GLY A CA 1
ATOM 529 C C . GLY A 1 71 ? -23.101 -8.829 22.146 1.00 90.00 71 GLY A C 1
ATOM 530 O O . GLY A 1 71 ? -22.012 -9.274 21.793 1.00 90.00 71 GLY A O 1
ATOM 531 N N . ASP A 1 72 ? -24.149 -8.746 21.327 1.00 90.56 72 ASP A N 1
ATOM 532 C CA . ASP A 1 72 ? -24.133 -9.215 19.931 1.00 90.56 72 ASP A CA 1
ATOM 533 C C . ASP A 1 72 ? -23.574 -8.181 18.940 1.00 90.56 72 ASP A C 1
ATOM 535 O O . ASP A 1 72 ? -23.508 -8.424 17.734 1.00 90.56 72 ASP A O 1
ATOM 539 N N . GLN A 1 73 ? -23.209 -6.990 19.419 1.00 92.06 73 GLN A N 1
ATOM 540 C CA . GLN A 1 73 ? -22.728 -5.918 18.558 1.00 92.06 73 GLN A CA 1
ATOM 541 C C . GLN A 1 73 ? -21.211 -5.902 18.485 1.00 92.06 73 GLN A C 1
ATOM 543 O O . GLN A 1 73 ? -20.526 -5.980 19.503 1.00 92.06 73 GLN A O 1
ATOM 548 N N . ARG A 1 74 ? -20.708 -5.732 17.264 1.00 95.62 74 ARG A N 1
ATOM 549 C CA . ARG A 1 74 ? -19.287 -5.637 16.951 1.00 95.62 74 ARG A CA 1
ATOM 550 C C . ARG A 1 74 ? -18.922 -4.205 16.584 1.00 95.62 74 ARG A C 1
ATOM 552 O O . ARG A 1 74 ? -19.579 -3.621 15.724 1.00 95.62 74 ARG A O 1
ATOM 559 N N . PHE A 1 75 ? -17.826 -3.712 17.147 1.00 95.06 75 PHE A N 1
ATOM 560 C CA . PHE A 1 75 ? -17.217 -2.430 16.801 1.00 95.06 75 PHE A CA 1
ATOM 561 C C . PHE A 1 75 ? -15.806 -2.669 16.289 1.00 95.06 75 PHE A C 1
ATOM 563 O O . PHE A 1 75 ? -15.028 -3.380 16.919 1.00 95.06 75 PHE A O 1
ATOM 570 N N . ARG A 1 76 ? -15.490 -2.087 15.139 1.00 94.94 76 ARG A N 1
ATOM 571 C CA . ARG A 1 76 ? -14.158 -2.109 14.525 1.00 94.94 76 ARG A CA 1
ATOM 572 C C . ARG A 1 76 ? -13.456 -0.773 14.651 1.00 94.94 76 ARG A C 1
ATOM 574 O O . ARG A 1 76 ? -12.234 -0.730 14.610 1.00 94.94 76 ARG A O 1
ATOM 581 N N . TYR A 1 77 ? -14.224 0.303 14.789 1.00 94.38 77 TYR A N 1
ATOM 582 C CA . TYR A 1 77 ? -13.679 1.648 14.815 1.00 94.38 77 TYR A CA 1
ATOM 583 C C . TYR A 1 77 ? -14.134 2.425 16.055 1.00 94.38 77 TYR A C 1
ATOM 585 O O . TYR A 1 77 ? -15.291 2.300 16.472 1.00 94.38 77 TYR A O 1
ATOM 593 N N . PRO A 1 78 ? -13.278 3.311 16.602 1.00 94.38 78 PRO A N 1
ATOM 594 C CA . PRO A 1 78 ? -13.630 4.154 17.744 1.00 94.38 78 PRO A CA 1
ATOM 595 C C . PRO A 1 78 ? -14.916 4.968 17.543 1.00 94.38 78 PRO A C 1
ATOM 597 O O . PRO A 1 78 ? -15.729 5.084 18.459 1.00 94.38 78 PRO A O 1
ATOM 600 N N . TYR A 1 79 ? -15.146 5.485 16.330 1.00 94.94 79 TYR A N 1
ATOM 601 C CA . TYR A 1 79 ? -16.329 6.297 16.036 1.00 94.94 79 TYR A CA 1
ATOM 602 C C . TYR A 1 79 ? -17.641 5.502 16.127 1.00 94.94 79 TYR A C 1
ATOM 604 O O . TYR A 1 79 ? -18.673 6.083 16.450 1.00 94.94 79 TYR A O 1
ATOM 612 N N . GLU A 1 80 ? -17.623 4.189 15.874 1.00 95.38 80 GLU A N 1
ATOM 613 C CA . GLU A 1 80 ? -18.814 3.339 15.992 1.00 95.38 80 GLU A CA 1
ATOM 614 C C . GLU A 1 80 ? -19.213 3.175 17.464 1.00 95.38 80 GLU A C 1
ATOM 616 O O . GLU A 1 80 ? -20.399 3.222 17.802 1.00 95.38 80 GLU A O 1
ATOM 621 N N . VAL A 1 81 ? -18.215 3.035 18.346 1.00 94.19 81 VAL A N 1
ATOM 622 C CA . VAL A 1 81 ? -18.416 2.978 19.799 1.00 94.19 81 VAL A CA 1
ATOM 623 C C . VAL A 1 81 ? -18.975 4.310 20.296 1.00 94.19 81 VAL A C 1
ATOM 625 O O . VAL A 1 81 ? -20.021 4.326 20.945 1.00 94.19 81 VAL A O 1
ATOM 628 N N . SER A 1 82 ? -18.332 5.430 19.948 1.00 94.00 82 SER A N 1
ATOM 629 C CA . SER A 1 82 ? -18.792 6.770 20.336 1.00 94.00 82 SER A CA 1
ATOM 630 C C . SER A 1 82 ? -20.219 7.040 19.861 1.00 94.00 82 SER A C 1
ATOM 632 O O . SER A 1 82 ? -21.086 7.334 20.676 1.00 94.00 82 SER A O 1
ATOM 634 N N . ALA A 1 83 ? -20.516 6.831 18.575 1.00 93.25 83 ALA A N 1
ATOM 635 C CA . ALA A 1 83 ? -21.838 7.111 18.016 1.00 93.25 83 ALA A CA 1
ATOM 636 C C . ALA A 1 83 ? -22.974 6.351 18.725 1.00 93.25 83 ALA A C 1
ATOM 638 O O . ALA A 1 83 ? -24.066 6.894 18.911 1.00 93.25 83 ALA A O 1
ATOM 639 N N . LYS A 1 84 ? -22.734 5.100 19.138 1.00 91.81 84 LYS A N 1
ATOM 640 C CA . LYS A 1 84 ? -23.721 4.317 19.888 1.00 91.81 84 LYS A CA 1
ATOM 641 C C . LYS A 1 84 ? -23.860 4.811 21.326 1.00 91.81 84 LYS A C 1
ATOM 643 O O . LYS A 1 84 ? -24.975 5.078 21.776 1.00 91.81 84 LYS A O 1
ATOM 648 N N . PHE A 1 85 ? -22.748 4.865 22.054 1.00 94.00 85 PHE A N 1
ATOM 649 C CA . PHE A 1 85 ? -22.778 5.108 23.492 1.00 94.00 85 PHE A CA 1
ATOM 650 C C . PHE A 1 85 ? -23.124 6.556 23.817 1.00 94.00 85 PHE A C 1
ATOM 652 O O . PHE A 1 85 ? -23.902 6.774 24.738 1.00 94.00 85 PHE A O 1
ATOM 659 N N . ASP A 1 86 ? -22.639 7.529 23.045 1.00 93.94 86 ASP A N 1
ATOM 660 C CA . ASP A 1 86 ? -22.925 8.949 23.279 1.00 93.94 86 ASP A CA 1
ATOM 661 C C . ASP A 1 86 ? -24.424 9.224 23.151 1.00 93.94 86 ASP A C 1
ATOM 663 O O . ASP A 1 86 ? -25.021 9.835 24.035 1.00 93.94 86 ASP A O 1
ATOM 667 N N . ARG A 1 87 ? -25.073 8.633 22.139 1.00 91.69 87 ARG A N 1
ATOM 668 C CA . ARG A 1 87 ? -26.528 8.714 21.966 1.00 91.69 87 ARG A CA 1
ATOM 669 C C . ARG A 1 87 ? -27.302 8.135 23.155 1.00 91.69 87 ARG A C 1
ATOM 671 O O . ARG A 1 87 ? -28.352 8.660 23.520 1.00 91.69 87 ARG A O 1
ATOM 678 N N . TRP A 1 88 ? -26.843 7.024 23.732 1.00 91.25 88 TRP A N 1
ATOM 679 C CA . TRP A 1 88 ? -27.502 6.409 24.892 1.00 91.25 88 TRP A CA 1
ATOM 680 C C . TRP A 1 88 ? -27.244 7.183 26.181 1.00 91.25 88 TRP A C 1
ATOM 682 O O . TRP A 1 88 ? -28.161 7.345 26.980 1.00 91.25 88 TRP A O 1
ATOM 692 N N . ILE A 1 89 ? -26.027 7.694 26.356 1.00 93.25 89 ILE A N 1
ATOM 693 C CA . ILE A 1 89 ? -25.653 8.539 27.488 1.00 93.25 89 ILE A CA 1
ATOM 694 C C . ILE A 1 89 ? -26.523 9.799 27.489 1.00 93.25 89 ILE A C 1
ATOM 696 O O . ILE A 1 89 ? -27.196 10.049 28.483 1.00 93.25 89 ILE A O 1
ATOM 700 N N . GLU A 1 90 ? -26.606 10.527 26.372 1.00 93.00 90 GLU A N 1
ATOM 701 C CA . GLU A 1 90 ? -27.448 11.730 26.255 1.00 93.00 90 GLU A CA 1
ATOM 702 C C . GLU A 1 90 ? -28.924 11.448 26.585 1.00 93.00 90 GLU A C 1
ATOM 704 O O . GLU A 1 90 ? -29.572 12.216 27.304 1.00 93.00 90 GLU A O 1
ATOM 709 N N . ALA A 1 91 ? -29.456 10.321 26.096 1.00 90.75 91 ALA A N 1
ATOM 710 C CA . ALA A 1 91 ? -30.829 9.910 26.373 1.00 90.75 91 ALA A CA 1
ATOM 711 C C . ALA A 1 91 ? -31.056 9.604 27.864 1.00 90.75 91 ALA A C 1
ATOM 713 O O . ALA A 1 91 ? -32.059 10.037 28.429 1.00 90.75 91 ALA A O 1
ATOM 714 N N . TRP A 1 92 ? -30.132 8.885 28.507 1.00 93.06 92 TRP A N 1
ATOM 715 C CA . TRP A 1 92 ? -30.269 8.474 29.908 1.00 93.06 92 TRP A CA 1
ATOM 716 C C . TRP A 1 92 ? -30.042 9.626 30.880 1.00 93.06 92 TRP A C 1
ATOM 718 O O . TRP A 1 92 ? -30.699 9.685 31.911 1.00 93.06 92 TRP A O 1
ATOM 728 N N . GLU A 1 93 ? -29.166 10.572 30.553 1.00 91.88 93 GLU A N 1
ATOM 729 C CA . GLU A 1 93 ? -28.972 11.779 31.363 1.00 91.88 93 GLU A CA 1
ATOM 730 C C . GLU A 1 93 ? -30.179 12.711 31.348 1.00 91.88 93 GLU A C 1
ATOM 732 O O . GLU A 1 93 ? -30.446 13.404 32.331 1.00 91.88 93 GLU A O 1
ATOM 737 N N . SER A 1 94 ? -30.924 12.704 30.245 1.00 90.44 94 SER A N 1
ATOM 738 C CA . SER A 1 94 ? -32.157 13.475 30.101 1.00 90.44 94 SER A CA 1
ATOM 739 C C . SER A 1 94 ? -33.345 12.834 30.836 1.00 90.44 94 SER A C 1
ATOM 741 O O . SER A 1 94 ? -34.341 13.512 31.096 1.00 90.44 94 SER A O 1
ATOM 743 N N . ASP A 1 95 ? -33.258 11.546 31.188 1.00 90.38 95 ASP A N 1
ATOM 744 C CA . ASP A 1 95 ? -34.300 10.799 31.897 1.00 90.38 95 ASP A CA 1
ATOM 745 C C . ASP A 1 95 ? -33.993 10.704 33.401 1.00 90.38 95 ASP A C 1
ATOM 747 O O . ASP A 1 95 ? -33.037 10.067 33.842 1.00 90.38 95 ASP A O 1
ATOM 751 N N . ARG A 1 96 ? -34.872 11.285 34.227 1.00 81.31 96 ARG A N 1
ATOM 752 C CA . ARG A 1 96 ? -34.724 11.314 35.691 1.00 81.31 96 ARG A CA 1
ATOM 753 C C . ARG A 1 96 ? -34.648 9.922 36.332 1.00 81.31 96 ARG A C 1
ATOM 755 O O . ARG A 1 96 ? -34.096 9.808 37.422 1.00 81.31 96 ARG A O 1
ATOM 762 N N . LEU A 1 97 ? -35.226 8.895 35.708 1.00 87.19 97 LEU A N 1
ATOM 763 C CA . LEU A 1 97 ? -35.194 7.518 36.212 1.00 87.19 97 LEU A CA 1
ATOM 764 C C . LEU A 1 97 ? -33.936 6.758 35.781 1.00 87.19 97 LEU A C 1
ATOM 766 O O . LEU A 1 97 ? -33.590 5.768 36.418 1.00 87.19 97 LEU A O 1
ATOM 770 N N . GLN A 1 98 ? -33.265 7.196 34.712 1.00 86.44 98 GLN A N 1
ATOM 771 C CA . GLN A 1 98 ? -32.112 6.492 34.141 1.00 86.44 98 GLN A CA 1
ATOM 772 C C . GLN A 1 98 ? -30.782 7.230 34.330 1.00 86.44 98 GLN A C 1
ATOM 774 O O . GLN A 1 98 ? -29.723 6.623 34.155 1.00 86.44 98 GLN A O 1
ATOM 779 N N . ALA A 1 99 ? -30.818 8.494 34.759 1.00 85.88 99 ALA A N 1
ATOM 780 C CA . ALA A 1 99 ? -29.639 9.334 34.954 1.00 85.88 99 ALA A CA 1
ATOM 781 C C . ALA A 1 99 ? -28.576 8.697 35.868 1.00 85.88 99 ALA A C 1
ATOM 783 O O . ALA A 1 99 ? -27.381 8.888 35.650 1.00 85.88 99 ALA A O 1
ATOM 784 N N . GLU A 1 100 ? -28.981 7.882 36.849 1.00 90.50 100 GLU A N 1
ATOM 785 C CA . GLU A 1 100 ? -28.048 7.176 37.739 1.00 90.50 100 GLU A CA 1
ATOM 786 C C . GLU A 1 100 ? -27.208 6.093 37.035 1.00 90.50 100 GLU A C 1
ATOM 788 O O . GLU A 1 100 ? -26.134 5.731 37.518 1.00 90.50 100 GLU A O 1
ATOM 793 N N . PHE A 1 101 ? -27.653 5.594 35.878 1.00 89.19 101 PHE A N 1
ATOM 794 C CA . PHE A 1 101 ? -26.949 4.563 35.112 1.00 89.19 101 PHE A CA 1
ATOM 795 C C . PHE A 1 101 ? -26.035 5.134 34.020 1.00 89.19 101 PHE A C 1
ATOM 797 O O . PHE A 1 101 ? -25.169 4.414 33.518 1.00 89.19 101 PHE A O 1
ATOM 804 N N . ALA A 1 102 ? -26.166 6.419 33.671 1.00 90.69 102 ALA A N 1
ATOM 805 C CA . ALA A 1 102 ? -25.328 7.072 32.663 1.00 90.69 102 ALA A CA 1
ATOM 806 C C . ALA A 1 102 ? -23.808 6.984 32.951 1.00 90.69 102 ALA A C 1
ATOM 808 O O . ALA A 1 102 ? -23.045 6.749 32.009 1.00 90.69 102 ALA A O 1
ATOM 809 N N . PRO A 1 103 ? -23.320 7.080 34.210 1.00 93.69 103 PRO A N 1
ATOM 810 C CA . PRO A 1 103 ? -21.906 6.848 34.518 1.00 93.69 103 PRO A CA 1
ATOM 811 C C . PRO A 1 103 ? -21.407 5.454 34.110 1.00 93.69 103 PRO A C 1
ATOM 813 O O . PRO A 1 103 ? -20.318 5.338 33.556 1.00 93.69 103 PRO A O 1
ATOM 816 N N . ARG A 1 104 ? -22.222 4.403 34.283 1.00 93.06 104 ARG A N 1
ATOM 817 C CA . ARG A 1 104 ? -21.848 3.033 33.884 1.00 93.06 104 ARG A CA 1
ATOM 818 C C . ARG A 1 104 ? -21.726 2.890 32.369 1.00 93.06 104 ARG A C 1
ATOM 820 O O . ARG A 1 104 ? -20.850 2.177 31.889 1.00 93.06 104 ARG A O 1
ATOM 827 N N . LEU A 1 105 ? -22.578 3.581 31.605 1.00 93.12 105 LEU A N 1
ATOM 828 C CA . LEU A 1 105 ? -22.457 3.622 30.144 1.00 93.12 105 LEU A CA 1
ATOM 829 C C . LEU A 1 105 ? -21.172 4.323 29.698 1.00 93.12 105 LEU A C 1
ATOM 831 O O . LEU A 1 105 ? -20.526 3.853 28.764 1.00 93.12 105 LEU A O 1
ATOM 835 N N . ARG A 1 106 ? -20.771 5.405 30.377 1.00 94.88 106 ARG A N 1
ATOM 836 C CA . ARG A 1 106 ? -19.487 6.074 30.114 1.00 94.88 106 ARG A CA 1
ATOM 837 C C . ARG A 1 106 ? -18.309 5.155 30.389 1.00 94.88 106 ARG A C 1
ATOM 839 O O . ARG A 1 106 ? -17.451 5.018 29.529 1.00 94.88 106 ARG A O 1
ATOM 846 N N . GLU A 1 107 ? -18.293 4.497 31.545 1.00 96.12 107 GLU A N 1
ATOM 847 C CA . GLU A 1 107 ? -17.248 3.527 31.889 1.00 96.12 107 GLU A CA 1
ATOM 848 C C . GLU A 1 107 ? -17.167 2.403 30.852 1.00 96.12 107 GLU A C 1
ATOM 850 O O . GLU A 1 107 ? -16.078 2.058 30.395 1.00 96.12 107 GLU A O 1
ATOM 855 N N . ARG A 1 108 ? -18.316 1.876 30.407 1.00 95.25 108 ARG A N 1
ATOM 856 C CA . ARG A 1 108 ? -18.358 0.850 29.361 1.00 95.25 108 ARG A CA 1
ATOM 857 C C . ARG A 1 108 ? -17.829 1.364 28.020 1.00 95.25 108 ARG A C 1
ATOM 859 O O . ARG A 1 108 ? -17.046 0.661 27.387 1.00 95.25 108 ARG A O 1
ATOM 866 N N . ARG A 1 109 ? -18.212 2.577 27.606 1.00 95.88 109 ARG A N 1
ATOM 867 C CA . ARG A 1 109 ? -17.693 3.236 26.396 1.00 95.88 109 ARG A CA 1
ATOM 868 C C . ARG A 1 109 ? -16.174 3.372 26.458 1.00 95.88 109 ARG A C 1
ATOM 870 O O . ARG A 1 109 ? -15.493 2.943 25.533 1.00 95.88 109 ARG A O 1
ATOM 877 N N . GLU A 1 110 ? -15.646 3.936 27.543 1.00 97.38 110 GLU A N 1
ATOM 878 C CA . GLU A 1 110 ? -14.200 4.118 27.721 1.00 97.38 110 GLU A CA 1
ATOM 879 C C . GLU A 1 110 ? -13.459 2.778 27.745 1.00 97.38 110 GLU A C 1
ATOM 881 O O . GLU A 1 110 ? -12.412 2.650 27.116 1.00 97.38 110 GLU A O 1
ATOM 886 N N . SER A 1 111 ? -14.027 1.752 28.388 1.00 97.12 111 SER A N 1
ATOM 887 C CA . SER A 1 111 ? -13.467 0.398 28.379 1.00 97.12 111 SER A CA 1
ATOM 888 C C . SER A 1 111 ? -13.350 -0.161 26.959 1.00 97.12 111 SER A C 1
ATOM 890 O O . SER A 1 111 ? -12.295 -0.678 26.608 1.00 97.12 111 SER A O 1
ATOM 892 N N . LEU A 1 112 ? -14.398 -0.042 26.138 1.00 96.50 112 LEU A N 1
ATOM 893 C CA . LEU A 1 112 ? -14.392 -0.531 24.753 1.00 96.50 112 LEU A CA 1
ATOM 894 C C . LEU A 1 112 ? -13.420 0.259 23.868 1.00 96.50 112 LEU A C 1
ATOM 896 O O . LEU A 1 112 ? -12.705 -0.324 23.057 1.00 96.50 112 LEU A O 1
ATOM 900 N N . LEU A 1 113 ? -13.358 1.582 24.041 1.00 97.44 113 LEU A N 1
ATOM 901 C CA . LEU A 1 113 ? -12.393 2.431 23.338 1.00 97.44 113 LEU A CA 1
ATOM 902 C C . LEU A 1 113 ? -10.947 2.124 23.745 1.00 97.44 113 LEU A C 1
ATOM 904 O O . LEU A 1 113 ? -10.046 2.220 22.915 1.00 97.44 113 LEU A O 1
ATOM 908 N N . SER A 1 114 ? -10.709 1.796 25.014 1.00 97.19 114 SER A N 1
ATOM 909 C CA . SER A 1 114 ? -9.393 1.379 25.495 1.00 97.19 114 SER A CA 1
ATOM 910 C C . SER A 1 114 ? -9.011 0.012 24.935 1.00 97.19 114 SER A C 1
ATOM 912 O O . SER A 1 114 ? -7.878 -0.168 24.507 1.00 97.19 114 SER A O 1
ATOM 914 N N . GLU A 1 115 ? -9.944 -0.939 24.912 1.00 96.44 115 GLU A N 1
ATOM 915 C CA . GLU A 1 115 ? -9.718 -2.277 24.364 1.00 96.44 115 GLU A CA 1
ATOM 916 C C . GLU A 1 115 ? -9.398 -2.223 22.863 1.00 96.44 115 GLU A C 1
ATOM 918 O O . GLU A 1 115 ? -8.423 -2.834 22.432 1.00 96.44 115 GLU A O 1
ATOM 923 N N . LEU A 1 116 ? -10.133 -1.412 22.086 1.00 96.62 116 LEU A N 1
ATOM 924 C CA . LEU A 1 116 ? -9.818 -1.165 20.674 1.00 96.62 116 LEU A CA 1
ATOM 925 C C . LEU A 1 116 ? -8.395 -0.636 20.493 1.00 96.62 116 LEU A C 1
ATOM 927 O O . LEU A 1 116 ? -7.657 -1.179 19.679 1.00 96.62 116 LEU A O 1
ATOM 931 N N . ARG A 1 117 ? -7.985 0.361 21.285 1.00 96.00 117 ARG A N 1
ATOM 932 C CA . ARG A 1 117 ? -6.617 0.900 21.225 1.00 96.00 117 ARG A CA 1
ATOM 933 C C . ARG A 1 117 ? -5.567 -0.161 21.541 1.00 96.00 117 ARG A C 1
ATOM 935 O O . ARG A 1 117 ? -4.587 -0.278 20.820 1.00 96.00 117 ARG A O 1
ATOM 942 N N . CYS A 1 118 ? -5.792 -0.987 22.562 1.00 95.69 118 CYS A N 1
ATOM 943 C CA . CYS A 1 118 ? -4.881 -2.089 22.874 1.00 95.69 118 CYS A CA 1
ATOM 944 C C . CYS A 1 118 ? -4.774 -3.105 21.724 1.00 95.69 118 CYS A C 1
ATOM 946 O O . CYS A 1 118 ? -3.687 -3.621 21.470 1.00 95.69 118 CYS A O 1
ATOM 948 N N . LEU A 1 119 ? -5.875 -3.393 21.022 1.00 95.75 119 LEU A N 1
ATOM 949 C CA . LEU A 1 119 ? -5.865 -4.269 19.846 1.00 95.75 119 LEU A CA 1
ATOM 950 C C . LEU A 1 119 ? -5.166 -3.619 18.644 1.00 95.75 119 LEU A C 1
ATOM 952 O O . LEU A 1 119 ? -4.439 -4.306 17.930 1.00 95.75 119 LEU A O 1
ATOM 956 N N . GLU A 1 120 ? -5.351 -2.316 18.425 1.00 95.06 120 GLU A N 1
ATOM 957 C CA . GLU A 1 120 ? -4.643 -1.541 17.394 1.00 95.06 120 GLU A CA 1
ATOM 958 C C . GLU A 1 120 ? -3.130 -1.528 17.642 1.00 95.06 120 GLU A C 1
ATOM 960 O O . GLU A 1 120 ? -2.349 -1.768 16.717 1.00 95.06 120 GLU A O 1
ATOM 965 N N . ASP A 1 121 ? -2.714 -1.323 18.893 1.00 95.00 121 ASP A N 1
ATOM 966 C CA . ASP A 1 121 ? -1.312 -1.374 19.305 1.00 95.00 121 ASP A CA 1
ATOM 967 C C . ASP A 1 121 ? -0.736 -2.783 19.116 1.00 95.00 121 ASP A C 1
ATOM 969 O O . ASP A 1 121 ? 0.335 -2.946 18.530 1.00 95.00 121 ASP A O 1
ATOM 973 N N . ALA A 1 122 ? -1.466 -3.820 19.545 1.00 93.56 122 ALA A N 1
ATOM 974 C CA . ALA A 1 122 ? -1.056 -5.212 19.374 1.00 93.56 122 ALA A CA 1
ATOM 975 C C . ALA A 1 122 ? -0.936 -5.599 17.895 1.00 93.56 122 ALA A C 1
ATOM 977 O O . ALA A 1 122 ? 0.009 -6.289 17.510 1.00 93.56 122 ALA A O 1
ATOM 978 N N . ARG A 1 123 ? -1.862 -5.134 17.052 1.00 93.56 123 ARG A N 1
ATOM 979 C CA . ARG A 1 123 ? -1.787 -5.328 15.604 1.00 93.56 123 ARG A CA 1
ATOM 980 C C . ARG A 1 123 ? -0.588 -4.602 15.010 1.00 93.56 123 ARG A C 1
ATOM 982 O O . ARG A 1 123 ? 0.165 -5.214 14.263 1.00 93.56 123 ARG A O 1
ATOM 989 N N . THR A 1 124 ? -0.385 -3.337 15.362 1.00 92.00 124 THR A N 1
ATOM 990 C CA . THR A 1 124 ? 0.751 -2.540 14.879 1.00 92.00 124 THR A CA 1
ATOM 991 C C . THR A 1 124 ? 2.082 -3.187 15.256 1.00 92.00 124 THR A C 1
ATOM 993 O O . THR A 1 124 ? 3.007 -3.243 14.445 1.00 92.00 124 THR A O 1
ATOM 996 N N . GLU A 1 125 ? 2.180 -3.710 16.475 1.00 93.06 125 GLU A N 1
ATOM 997 C CA . GLU A 1 125 ? 3.353 -4.438 16.942 1.00 93.06 125 GLU A CA 1
ATOM 998 C C . GLU A 1 125 ? 3.532 -5.769 16.200 1.00 93.06 125 GLU A C 1
ATOM 1000 O O . GLU A 1 125 ? 4.646 -6.093 15.793 1.00 93.06 125 GLU A O 1
ATOM 1005 N N . ALA A 1 126 ? 2.453 -6.518 15.952 1.00 90.19 126 ALA A N 1
ATOM 1006 C CA . ALA A 1 126 ? 2.505 -7.740 15.152 1.00 90.19 126 ALA A CA 1
ATOM 1007 C C . ALA A 1 126 ? 2.978 -7.462 13.714 1.00 90.19 126 ALA A C 1
ATOM 1009 O O . ALA A 1 126 ? 3.882 -8.145 13.235 1.00 90.19 126 ALA A O 1
ATOM 1010 N N . GLU A 1 127 ? 2.449 -6.415 13.069 1.00 91.69 127 GLU A N 1
ATOM 1011 C CA . GLU A 1 127 ? 2.881 -5.933 11.748 1.00 91.69 127 GLU A CA 1
ATOM 1012 C C . GLU A 1 127 ? 4.372 -5.556 11.740 1.00 91.69 127 GLU A C 1
ATOM 1014 O O . GLU A 1 127 ? 5.093 -5.827 10.776 1.00 91.69 127 GLU A O 1
ATOM 1019 N N . ARG A 1 128 ? 4.863 -4.951 12.830 1.00 91.44 128 ARG A N 1
ATOM 1020 C CA . ARG A 1 128 ? 6.282 -4.620 13.002 1.00 91.44 128 ARG A CA 1
ATOM 1021 C C . ARG A 1 128 ? 7.144 -5.873 13.151 1.00 91.44 128 ARG A C 1
ATOM 1023 O O . ARG A 1 128 ? 8.208 -5.946 12.541 1.00 91.44 128 ARG A O 1
ATOM 1030 N N . ILE A 1 129 ? 6.713 -6.842 13.959 1.00 90.38 129 ILE A N 1
ATOM 1031 C CA . ILE A 1 129 ? 7.447 -8.090 14.218 1.00 90.38 129 ILE A CA 1
ATOM 1032 C C . ILE A 1 129 ? 7.535 -8.948 12.954 1.00 90.38 129 ILE A C 1
ATOM 1034 O O . ILE A 1 129 ? 8.610 -9.467 12.656 1.00 90.38 129 ILE A O 1
ATOM 1038 N N . CYS A 1 130 ? 6.439 -9.086 12.202 1.00 89.81 130 CYS A N 1
ATOM 1039 C CA . CYS A 1 130 ? 6.446 -9.842 10.948 1.00 89.81 130 CYS A CA 1
ATOM 1040 C C . CYS A 1 130 ? 7.105 -9.079 9.788 1.00 89.81 130 CYS A C 1
ATOM 1042 O O . CYS A 1 130 ? 7.337 -9.659 8.731 1.00 89.81 130 CYS A O 1
ATOM 1044 N N . GLY A 1 131 ? 7.444 -7.801 9.988 1.00 91.75 131 GLY A N 1
ATOM 1045 C CA . GLY A 1 131 ? 8.129 -6.982 8.996 1.00 91.75 131 GLY A CA 1
ATOM 1046 C C . GLY A 1 131 ? 7.243 -6.550 7.829 1.00 91.75 131 GLY A C 1
ATOM 1047 O O . GLY A 1 131 ? 7.785 -6.132 6.809 1.00 91.75 131 GLY A O 1
ATOM 1048 N N . LEU A 1 132 ? 5.913 -6.609 7.969 1.00 89.56 132 LEU A N 1
ATOM 1049 C CA . LEU A 1 132 ? 4.970 -6.294 6.891 1.00 89.56 132 LEU A CA 1
ATOM 1050 C C . LEU A 1 132 ? 5.175 -4.871 6.364 1.00 89.56 132 LEU A C 1
ATOM 1052 O O . LEU A 1 132 ? 5.426 -4.689 5.178 1.00 89.56 132 LEU A O 1
ATOM 1056 N N . LYS A 1 133 ? 5.200 -3.871 7.255 1.00 89.44 133 LYS A N 1
ATOM 1057 C CA . LYS A 1 133 ? 5.424 -2.468 6.858 1.00 89.44 133 LYS A CA 1
ATOM 1058 C C . LYS A 1 133 ? 6.765 -2.264 6.158 1.00 89.44 133 LYS A C 1
ATOM 1060 O O . LYS A 1 133 ? 6.857 -1.506 5.203 1.00 89.44 133 LYS A O 1
ATOM 1065 N N . ALA A 1 134 ? 7.810 -2.956 6.613 1.00 90.00 134 ALA A N 1
ATOM 1066 C CA . ALA A 1 134 ? 9.124 -2.865 5.984 1.00 90.00 134 ALA A CA 1
ATOM 1067 C C . ALA A 1 134 ? 9.123 -3.487 4.576 1.00 90.00 134 ALA A C 1
ATOM 1069 O O . ALA A 1 134 ? 9.748 -2.938 3.671 1.00 90.00 134 ALA A O 1
ATOM 1070 N N . ALA A 1 135 ? 8.418 -4.605 4.381 1.00 91.38 135 ALA A N 1
ATOM 1071 C CA . ALA A 1 135 ? 8.249 -5.230 3.073 1.00 91.38 135 ALA A CA 1
ATOM 1072 C C . ALA A 1 135 ? 7.432 -4.341 2.119 1.00 91.38 135 ALA A C 1
ATOM 1074 O O . ALA A 1 135 ? 7.858 -4.116 0.988 1.00 91.38 135 ALA A O 1
ATOM 1075 N N . GLU A 1 136 ? 6.326 -3.764 2.595 1.00 92.31 136 GLU A N 1
ATOM 1076 C CA . GLU A 1 136 ? 5.494 -2.824 1.834 1.00 92.31 136 GLU A CA 1
ATOM 1077 C C . GLU A 1 136 ? 6.272 -1.565 1.428 1.00 92.31 136 GLU A C 1
ATOM 1079 O O . GLU A 1 136 ? 6.235 -1.163 0.268 1.00 92.31 136 GLU A O 1
ATOM 1084 N N . GLU A 1 137 ? 7.041 -0.965 2.343 1.00 93.75 137 GLU A N 1
ATOM 1085 C CA . GLU A 1 137 ? 7.885 0.194 2.029 1.00 93.75 137 GLU A CA 1
ATOM 1086 C C . GLU A 1 137 ? 8.949 -0.128 0.970 1.00 93.75 137 GLU A C 1
ATOM 1088 O O . GLU A 1 137 ? 9.245 0.702 0.106 1.00 93.75 137 GLU A O 1
ATOM 1093 N N . LEU A 1 138 ? 9.560 -1.316 1.035 1.00 93.62 138 LEU A N 1
ATOM 1094 C CA . LEU A 1 138 ? 10.53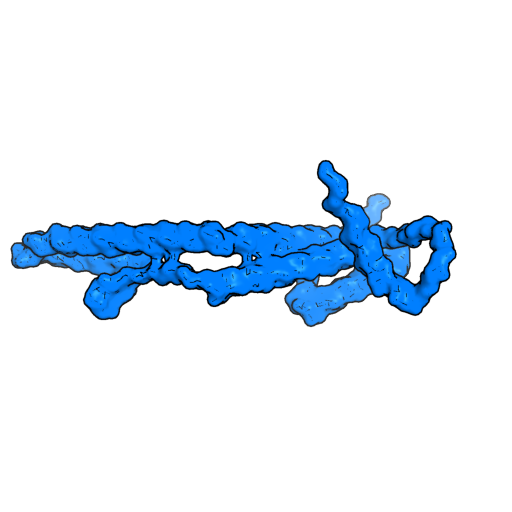9 -1.752 0.039 1.00 93.62 138 LEU A CA 1
ATOM 1095 C C . LEU A 1 138 ? 9.888 -1.964 -1.326 1.00 93.62 138 LEU A C 1
ATOM 1097 O O . LEU A 1 138 ? 10.451 -1.527 -2.331 1.00 93.62 138 LEU A O 1
ATOM 1101 N N . TRP A 1 139 ? 8.713 -2.592 -1.359 1.00 95.25 139 TRP A N 1
ATOM 1102 C CA . TRP A 1 139 ? 7.933 -2.768 -2.577 1.00 95.25 139 TRP A CA 1
ATOM 1103 C C . TRP A 1 139 ? 7.551 -1.419 -3.201 1.00 95.25 139 TRP A C 1
ATOM 1105 O O . TRP A 1 139 ? 7.873 -1.193 -4.365 1.00 95.25 139 TRP A O 1
ATOM 1115 N N . GLN A 1 140 ? 6.992 -0.485 -2.426 1.00 95.62 140 GLN A N 1
ATOM 1116 C CA . GLN A 1 140 ? 6.625 0.853 -2.911 1.00 95.62 140 GLN A CA 1
ATOM 1117 C C . GLN A 1 140 ? 7.826 1.619 -3.476 1.00 95.62 140 GLN A C 1
ATOM 1119 O O . GLN A 1 140 ? 7.727 2.280 -4.508 1.00 95.62 140 GLN A O 1
ATOM 1124 N N . ARG A 1 141 ? 8.994 1.524 -2.827 1.00 95.06 141 ARG A N 1
ATOM 1125 C CA . ARG A 1 141 ? 10.225 2.143 -3.344 1.00 95.06 141 ARG A CA 1
ATOM 1126 C C . ARG A 1 141 ? 10.686 1.506 -4.651 1.00 95.06 141 ARG A C 1
ATOM 1128 O O . ARG A 1 141 ? 11.144 2.227 -5.533 1.00 95.06 141 ARG A O 1
ATOM 1135 N N . ALA A 1 142 ? 10.595 0.183 -4.773 1.00 93.31 142 ALA A N 1
ATOM 1136 C CA . ALA A 1 142 ? 10.951 -0.521 -6.002 1.00 93.31 142 ALA A CA 1
ATOM 1137 C C . ALA A 1 142 ? 9.981 -0.189 -7.145 1.00 93.31 142 ALA A C 1
ATOM 1139 O O . ALA A 1 142 ? 10.423 0.050 -8.267 1.00 93.31 142 ALA A O 1
ATOM 1140 N N . GLU A 1 143 ? 8.684 -0.094 -6.849 1.00 94.81 143 GLU A N 1
ATOM 1141 C CA . GLU A 1 143 ? 7.663 0.342 -7.798 1.00 94.81 143 GLU A CA 1
ATOM 1142 C C . GLU A 1 143 ? 7.940 1.771 -8.280 1.00 94.81 143 GLU A C 1
ATOM 1144 O O . GLU A 1 143 ? 8.033 2.005 -9.484 1.00 94.81 143 GLU A O 1
ATOM 1149 N N . GLN A 1 144 ? 8.165 2.718 -7.362 1.00 96.19 144 GLN A N 1
ATOM 1150 C CA . GLN A 1 144 ? 8.521 4.089 -7.731 1.00 96.19 144 GLN A CA 1
ATOM 1151 C C . GLN A 1 144 ? 9.781 4.126 -8.604 1.00 96.19 144 GLN A C 1
ATOM 1153 O O . GLN A 1 144 ? 9.800 4.792 -9.634 1.00 96.19 144 GLN A O 1
ATOM 1158 N N . HIS A 1 145 ? 10.814 3.364 -8.240 1.00 94.56 145 HIS A N 1
ATOM 1159 C CA . HIS A 1 145 ? 12.051 3.300 -9.012 1.00 94.56 145 HIS A CA 1
ATOM 1160 C C . HIS A 1 145 ? 11.833 2.771 -10.438 1.00 94.56 145 HIS A C 1
ATOM 1162 O O . HIS A 1 145 ? 12.392 3.310 -11.395 1.00 94.56 145 HIS A O 1
ATOM 1168 N N . GLN A 1 146 ? 10.993 1.745 -10.601 1.00 95.00 146 GLN A N 1
ATOM 1169 C CA . GLN A 1 146 ? 10.594 1.243 -11.914 1.00 95.00 146 GLN A CA 1
ATOM 1170 C C . GLN A 1 146 ? 9.873 2.329 -12.733 1.00 95.00 146 GLN A C 1
ATOM 1172 O O . GLN A 1 146 ? 10.132 2.461 -13.934 1.00 95.00 146 GLN A O 1
ATOM 1177 N N . TRP A 1 147 ? 8.977 3.106 -12.117 1.00 94.25 147 TRP A N 1
ATOM 1178 C CA . TRP A 1 147 ? 8.288 4.215 -12.786 1.00 94.25 147 TRP A CA 1
ATOM 1179 C C . TRP A 1 147 ? 9.244 5.339 -13.192 1.00 94.25 147 TRP A C 1
ATOM 1181 O O . TRP A 1 147 ? 9.134 5.853 -14.305 1.00 94.25 147 TRP A O 1
ATOM 1191 N N . ASP A 1 148 ? 10.228 5.662 -12.356 1.00 93.75 148 ASP A N 1
ATOM 1192 C CA . ASP A 1 148 ? 11.242 6.671 -12.670 1.00 93.75 148 ASP A CA 1
ATOM 1193 C C . ASP A 1 148 ? 12.061 6.261 -13.907 1.00 93.75 148 ASP A C 1
ATOM 1195 O O . ASP A 1 148 ? 12.183 7.033 -14.862 1.00 93.75 148 ASP A O 1
ATOM 1199 N N . ILE A 1 149 ? 12.539 5.008 -13.957 1.00 94.19 149 ILE A N 1
ATOM 1200 C CA . ILE A 1 149 ? 13.285 4.493 -15.119 1.00 94.19 149 ILE A CA 1
ATOM 1201 C C . ILE A 1 149 ? 12.394 4.459 -16.367 1.00 94.19 149 ILE A C 1
ATOM 1203 O O . ILE A 1 149 ? 12.856 4.761 -17.467 1.00 94.19 149 ILE A O 1
ATOM 1207 N N . ARG A 1 150 ? 11.102 4.133 -16.224 1.00 93.56 150 ARG A N 1
ATOM 1208 C CA . ARG A 1 150 ? 10.145 4.198 -17.340 1.00 93.56 150 ARG A CA 1
ATOM 1209 C C . ARG A 1 150 ? 10.094 5.610 -17.918 1.00 93.56 150 ARG A C 1
ATOM 1211 O O . ARG A 1 150 ? 10.232 5.767 -19.131 1.00 93.56 150 ARG A O 1
ATOM 1218 N N . GLY A 1 151 ? 9.957 6.618 -17.057 1.00 92.12 151 GLY A N 1
ATOM 1219 C CA . GLY A 1 151 ? 10.008 8.024 -17.448 1.00 92.12 151 GLY A CA 1
ATOM 1220 C C . GLY A 1 151 ? 11.307 8.375 -18.181 1.00 92.12 151 GLY A C 1
ATOM 1221 O O . GLY A 1 151 ? 11.265 9.035 -19.220 1.00 92.12 151 GLY A O 1
ATOM 1222 N N . GLU A 1 152 ? 12.452 7.861 -17.719 1.00 93.00 152 GLU A N 1
ATOM 1223 C CA . GLU A 1 152 ? 13.741 8.030 -18.405 1.00 93.00 152 GLU A CA 1
ATOM 1224 C C . GLU A 1 152 ? 13.771 7.386 -19.801 1.00 93.00 152 GLU A C 1
ATOM 1226 O O . GLU A 1 152 ? 14.258 8.015 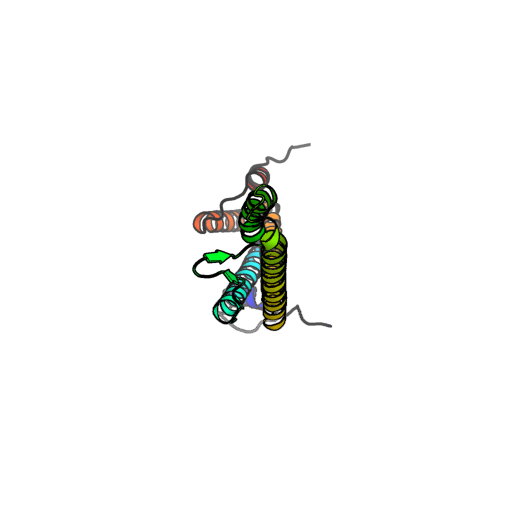-20.743 1.00 93.00 152 GLU A O 1
ATOM 1231 N N . VAL A 1 153 ? 13.219 6.178 -19.980 1.00 92.50 153 VAL A N 1
ATOM 1232 C CA . VAL A 1 153 ? 13.091 5.531 -21.304 1.00 92.50 153 VAL A CA 1
ATOM 1233 C C . VAL A 1 153 ? 12.259 6.408 -22.245 1.00 92.50 153 VAL A C 1
ATOM 1235 O O . VAL A 1 153 ? 12.635 6.630 -23.400 1.00 92.50 153 VAL A O 1
ATOM 1238 N N . PHE A 1 154 ? 11.139 6.952 -21.760 1.00 90.00 154 PHE A N 1
ATOM 1239 C CA . PHE A 1 154 ? 10.288 7.846 -22.546 1.00 90.00 154 PHE A CA 1
ATOM 1240 C C . PHE A 1 154 ? 10.972 9.173 -22.885 1.00 90.00 154 PHE A C 1
ATOM 1242 O O . PHE A 1 154 ? 10.844 9.635 -24.019 1.00 90.00 154 PHE A O 1
ATOM 1249 N N . ALA A 1 155 ? 11.745 9.750 -21.967 1.00 89.38 155 ALA A N 1
ATOM 1250 C CA . ALA A 1 155 ? 12.491 10.988 -22.192 1.00 89.38 155 ALA A CA 1
ATOM 1251 C C . ALA A 1 155 ? 13.746 10.805 -23.061 1.00 89.38 155 ALA A C 1
ATOM 1253 O O . ALA A 1 155 ? 14.197 11.756 -23.705 1.00 89.38 155 ALA A O 1
ATOM 1254 N N . CYS A 1 156 ? 14.308 9.596 -23.115 1.00 88.31 156 CYS A N 1
ATOM 1255 C CA . CYS A 1 156 ? 15.497 9.306 -23.904 1.00 88.31 156 CYS A CA 1
ATOM 1256 C C . CYS A 1 156 ? 15.211 9.489 -25.404 1.00 88.31 156 CYS A C 1
ATOM 1258 O O . CYS A 1 156 ? 14.319 8.849 -25.973 1.00 88.31 156 CYS A O 1
ATOM 1260 N N . GLN A 1 157 ? 15.962 10.384 -26.049 1.00 88.50 157 GLN A N 1
ATOM 1261 C CA . GLN A 1 157 ? 15.850 10.642 -27.482 1.00 88.50 157 GLN A CA 1
ATOM 1262 C C . GLN A 1 157 ? 16.659 9.595 -28.255 1.00 88.50 157 GLN A C 1
ATOM 1264 O O . GLN A 1 157 ? 17.876 9.533 -28.072 1.00 88.50 157 GLN A O 1
ATOM 1269 N N . PRO A 1 158 ? 16.019 8.774 -29.108 1.00 87.56 158 PRO A N 1
ATOM 1270 C CA . PRO A 1 158 ? 16.739 7.805 -29.915 1.00 87.56 158 PRO A CA 1
ATOM 1271 C C . PRO A 1 158 ? 17.579 8.523 -30.980 1.00 87.56 158 PRO A C 1
ATOM 1273 O O . PRO A 1 158 ? 17.108 9.413 -31.685 1.00 87.56 158 PRO A O 1
ATOM 1276 N N . THR A 1 159 ? 18.830 8.109 -31.113 1.00 87.62 159 THR A N 1
ATOM 1277 C CA . THR A 1 159 ? 19.820 8.616 -32.071 1.00 87.62 159 THR A CA 1
ATOM 1278 C C . THR A 1 159 ? 19.958 7.719 -33.299 1.00 87.62 159 THR A C 1
ATOM 1280 O O . THR A 1 159 ? 20.414 8.166 -34.352 1.00 87.62 159 THR A O 1
ATOM 1283 N N . THR A 1 160 ? 19.534 6.457 -33.191 1.00 88.06 160 THR A N 1
ATOM 1284 C CA . THR A 1 160 ? 19.573 5.477 -34.281 1.00 88.06 160 THR A CA 1
ATOM 1285 C C . THR A 1 160 ? 18.195 4.878 -34.552 1.00 88.06 160 THR A C 1
ATOM 1287 O O . THR A 1 160 ? 17.331 4.815 -33.679 1.00 88.06 160 THR A O 1
ATOM 1290 N N . MET A 1 161 ? 17.989 4.359 -35.767 1.00 89.56 161 MET A N 1
ATOM 1291 C CA . MET A 1 161 ? 16.756 3.633 -36.105 1.00 89.56 161 MET A CA 1
ATOM 1292 C C . MET A 1 161 ? 16.568 2.353 -35.277 1.00 89.56 161 MET A C 1
ATOM 1294 O O . MET A 1 161 ? 15.433 1.931 -35.063 1.00 89.56 161 MET A O 1
ATOM 1298 N N . ALA A 1 162 ? 17.659 1.748 -34.798 1.00 87.81 162 ALA A N 1
ATOM 1299 C CA . ALA A 1 162 ? 17.595 0.606 -33.891 1.00 87.81 162 ALA A CA 1
ATOM 1300 C C . ALA A 1 162 ? 17.008 1.013 -32.529 1.00 87.81 162 ALA A C 1
ATOM 1302 O O . ALA A 1 162 ? 16.097 0.351 -32.041 1.00 87.81 162 ALA A O 1
ATOM 1303 N N . GLU A 1 163 ? 17.438 2.149 -31.972 1.00 88.12 163 GLU A N 1
ATOM 1304 C CA . GLU A 1 163 ? 16.889 2.696 -30.722 1.00 88.12 163 GLU A CA 1
ATOM 1305 C C . GLU A 1 163 ? 15.417 3.109 -30.869 1.00 88.12 163 GLU A C 1
ATOM 1307 O O . GLU A 1 163 ? 14.622 2.882 -29.958 1.00 88.12 163 GLU A O 1
ATOM 1312 N N . VAL A 1 164 ? 15.018 3.651 -32.029 1.00 88.62 164 VAL A N 1
ATOM 1313 C CA . VAL A 1 164 ? 13.598 3.916 -32.339 1.00 88.62 164 VAL A CA 1
ATOM 1314 C C . VAL A 1 164 ? 12.787 2.620 -32.287 1.00 88.62 164 VAL A C 1
ATOM 1316 O O . VAL A 1 164 ? 11.719 2.579 -31.675 1.00 88.62 164 VAL A O 1
ATOM 1319 N N . ALA A 1 165 ? 13.283 1.549 -32.913 1.00 89.25 165 ALA A N 1
ATOM 1320 C CA . ALA A 1 165 ? 12.610 0.255 -32.908 1.00 89.25 165 ALA A CA 1
ATOM 1321 C C . ALA A 1 165 ? 12.523 -0.343 -31.493 1.00 89.25 165 ALA A C 1
ATOM 1323 O O . ALA A 1 165 ? 11.452 -0.813 -31.107 1.00 89.25 165 ALA A O 1
ATOM 1324 N N . ALA A 1 166 ? 13.605 -0.271 -30.709 1.00 90.06 166 ALA A N 1
ATOM 1325 C CA . ALA A 1 166 ? 13.647 -0.736 -29.323 1.00 90.06 166 ALA A CA 1
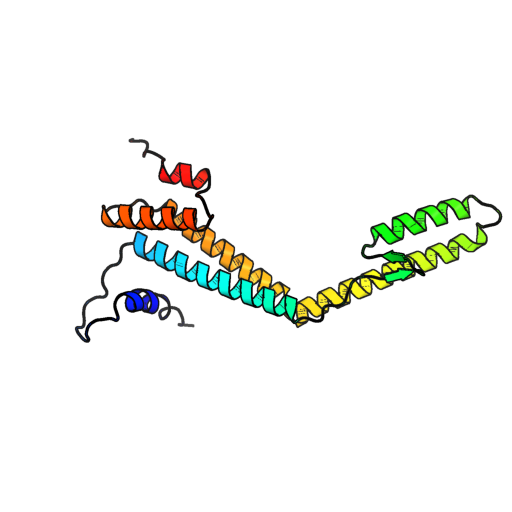ATOM 1326 C C . ALA A 1 166 ? 12.645 0.022 -28.438 1.00 90.06 166 ALA A C 1
ATOM 1328 O O . ALA A 1 166 ? 11.832 -0.598 -27.749 1.00 90.06 166 ALA A O 1
ATOM 1329 N N . LYS A 1 167 ? 12.619 1.358 -28.530 1.00 91.12 167 LYS A N 1
ATOM 1330 C CA . LYS A 1 167 ? 11.664 2.199 -27.798 1.00 91.12 167 LYS A CA 1
ATOM 1331 C C . LYS A 1 167 ? 10.220 1.894 -28.199 1.00 91.12 167 LYS A C 1
ATOM 1333 O O . LYS A 1 167 ? 9.374 1.704 -27.333 1.00 91.12 167 LYS A O 1
ATOM 1338 N N . ASN A 1 168 ? 9.924 1.766 -29.492 1.00 90.19 168 ASN A N 1
ATOM 1339 C CA . ASN A 1 168 ? 8.574 1.423 -29.954 1.00 90.19 168 ASN A CA 1
ATOM 1340 C C . ASN A 1 168 ? 8.126 0.036 -29.467 1.00 90.19 168 ASN A C 1
ATOM 1342 O O . ASN A 1 168 ? 6.975 -0.129 -29.059 1.00 90.19 168 ASN A O 1
ATOM 1346 N N . ALA A 1 169 ? 9.027 -0.951 -29.476 1.00 93.31 169 ALA A N 1
ATOM 1347 C CA . ALA A 1 169 ? 8.753 -2.284 -28.945 1.00 93.31 169 ALA A CA 1
ATOM 1348 C C . ALA A 1 169 ? 8.479 -2.244 -27.434 1.00 93.31 169 ALA A C 1
ATOM 1350 O O . ALA A 1 169 ? 7.515 -2.858 -26.972 1.00 93.31 169 ALA A O 1
ATOM 1351 N N . PHE A 1 170 ? 9.270 -1.472 -26.684 1.00 93.38 170 PHE A N 1
ATOM 1352 C CA . PHE A 1 170 ? 9.045 -1.222 -25.263 1.00 93.38 170 PHE A CA 1
ATOM 1353 C C . PHE A 1 170 ? 7.657 -0.616 -25.011 1.00 93.38 170 PHE A C 1
ATOM 1355 O O . PHE A 1 170 ? 6.886 -1.169 -24.229 1.00 93.38 170 PHE A O 1
ATOM 1362 N N . ILE A 1 171 ? 7.294 0.461 -25.718 1.00 91.31 171 ILE A N 1
ATOM 1363 C CA . ILE A 1 171 ? 5.997 1.145 -25.574 1.00 91.31 171 ILE A CA 1
ATOM 1364 C C . ILE A 1 171 ? 4.835 0.197 -25.870 1.00 91.31 171 ILE A C 1
ATOM 1366 O O . ILE A 1 171 ? 3.892 0.096 -25.082 1.00 91.31 171 ILE A O 1
ATOM 1370 N N . LEU A 1 172 ? 4.907 -0.530 -26.988 1.00 92.00 172 LEU A N 1
ATOM 1371 C CA . LEU A 1 172 ? 3.871 -1.486 -27.368 1.00 92.00 172 LEU A CA 1
ATOM 1372 C C . LEU A 1 172 ? 3.705 -2.572 -26.301 1.00 92.00 172 LEU A C 1
ATOM 1374 O O . LEU A 1 172 ? 2.579 -2.943 -25.965 1.00 92.00 172 LEU A O 1
ATOM 1378 N N . ARG A 1 173 ? 4.817 -3.052 -25.736 1.00 91.12 173 ARG A N 1
ATOM 1379 C CA . ARG A 1 173 ? 4.794 -4.029 -24.652 1.00 91.12 173 ARG A CA 1
ATOM 1380 C C . ARG A 1 173 ? 4.098 -3.466 -23.412 1.00 91.12 173 ARG A C 1
ATOM 1382 O O . ARG A 1 173 ? 3.275 -4.176 -22.845 1.00 91.12 173 ARG A O 1
ATOM 1389 N N . GLN A 1 174 ? 4.355 -2.213 -23.020 1.00 92.19 174 GLN A N 1
ATOM 1390 C CA . GLN A 1 174 ? 3.656 -1.570 -21.891 1.00 92.19 174 GLN A CA 1
ATOM 1391 C C . GLN A 1 174 ? 2.138 -1.532 -22.102 1.00 92.19 174 GLN A C 1
ATOM 1393 O O . GLN A 1 174 ? 1.382 -1.943 -21.223 1.00 92.19 174 GLN A O 1
ATOM 1398 N N . ILE A 1 175 ? 1.691 -1.136 -23.297 1.00 90.56 175 ILE A N 1
ATOM 1399 C CA . ILE A 1 175 ? 0.263 -1.092 -23.651 1.00 90.56 175 ILE A CA 1
ATOM 1400 C C . ILE A 1 175 ? -0.372 -2.484 -23.540 1.00 90.56 175 ILE A C 1
ATOM 1402 O O . ILE A 1 175 ? -1.440 -2.631 -22.951 1.00 90.56 175 ILE A O 1
ATOM 1406 N N . GLN A 1 176 ? 0.297 -3.521 -24.052 1.00 92.44 176 GLN A N 1
ATOM 1407 C CA . GLN A 1 176 ? -0.184 -4.906 -23.958 1.00 92.44 176 GLN A CA 1
ATOM 1408 C C . GLN A 1 176 ? -0.291 -5.413 -22.515 1.00 92.44 176 GLN A C 1
ATOM 1410 O O . GLN A 1 176 ? -1.094 -6.298 -22.237 1.00 92.44 176 GLN A O 1
ATOM 1415 N N . MET A 1 177 ? 0.513 -4.863 -21.606 1.00 87.56 177 MET A N 1
ATOM 1416 C CA . MET A 1 177 ? 0.499 -5.195 -20.180 1.00 87.56 177 MET A CA 1
ATOM 1417 C C . MET A 1 177 ? -0.507 -4.349 -19.387 1.00 87.56 177 MET A C 1
ATOM 1419 O O . MET A 1 177 ? -0.545 -4.451 -18.166 1.00 87.56 177 MET A O 1
ATOM 1423 N N . GLY A 1 178 ? -1.321 -3.526 -20.058 1.00 90.44 178 GLY A N 1
ATOM 1424 C CA . GLY A 1 178 ? -2.301 -2.655 -19.408 1.00 90.44 178 GLY A CA 1
ATOM 1425 C C . GLY A 1 178 ? -1.695 -1.402 -18.773 1.00 90.44 178 GLY A C 1
ATOM 1426 O O . GLY A 1 178 ? -2.359 -0.763 -17.965 1.00 90.44 178 GLY A O 1
ATOM 1427 N N . LEU A 1 179 ? -0.462 -1.038 -19.141 1.00 87.75 179 LEU A N 1
ATOM 1428 C CA . LEU A 1 179 ? 0.255 0.140 -18.644 1.00 87.75 179 LEU A CA 1
ATOM 1429 C C . LEU A 1 179 ? 0.425 1.176 -19.770 1.00 87.75 179 LEU A C 1
ATOM 1431 O O . LEU A 1 179 ? 1.547 1.396 -20.247 1.00 87.75 179 LEU A O 1
ATOM 1435 N N . PRO A 1 180 ? -0.669 1.790 -20.265 1.00 87.81 180 PRO A N 1
ATOM 1436 C CA . PRO A 1 180 ? -0.568 2.783 -21.325 1.00 87.81 180 PRO A CA 1
ATOM 1437 C C . PRO A 1 180 ? 0.310 3.970 -20.885 1.00 87.81 180 PRO A C 1
ATOM 1439 O O . PRO A 1 180 ? 0.422 4.245 -19.686 1.00 87.81 180 PRO A O 1
ATOM 1442 N N . PRO A 1 181 ? 0.966 4.669 -21.828 1.00 87.38 181 PRO A N 1
ATOM 1443 C CA . PRO A 1 181 ? 1.672 5.907 -21.514 1.00 87.38 181 PRO A CA 1
ATOM 1444 C C . PRO A 1 181 ? 0.732 6.926 -20.855 1.00 87.38 181 PRO A C 1
ATOM 1446 O O . PRO A 1 181 ? -0.439 7.012 -21.228 1.00 87.38 181 PRO A O 1
ATOM 1449 N N . THR A 1 182 ? 1.239 7.681 -19.884 1.00 87.25 182 THR A N 1
ATOM 1450 C CA . THR A 1 182 ? 0.515 8.804 -19.272 1.00 87.25 182 THR A CA 1
ATOM 1451 C C . THR A 1 182 ? 0.431 9.985 -20.240 1.00 87.25 182 THR A C 1
ATOM 1453 O O . THR A 1 182 ? 1.194 10.050 -21.201 1.00 87.25 182 THR A O 1
ATOM 1456 N N . ASP A 1 183 ? -0.452 10.955 -19.988 1.00 84.38 183 ASP A N 1
ATOM 1457 C CA . ASP A 1 183 ? -0.547 12.170 -20.816 1.00 84.38 183 ASP A CA 1
ATOM 1458 C C . ASP A 1 183 ? 0.790 12.937 -20.889 1.00 84.38 183 ASP A C 1
ATOM 1460 O O . ASP A 1 183 ? 1.167 13.447 -21.949 1.00 84.38 183 ASP A O 1
ATOM 1464 N N . ASP A 1 184 ? 1.553 12.951 -19.793 1.00 82.94 184 ASP A N 1
ATOM 1465 C CA . ASP A 1 184 ? 2.893 13.543 -19.743 1.00 82.94 184 ASP A CA 1
ATOM 1466 C C . ASP A 1 184 ? 3.885 12.764 -20.618 1.00 82.94 184 ASP A C 1
ATOM 1468 O O . ASP A 1 184 ? 4.634 13.352 -21.398 1.00 82.94 184 ASP A O 1
ATOM 1472 N N . GLU A 1 185 ? 3.865 11.430 -20.561 1.00 84.62 185 GLU A N 1
ATOM 1473 C CA . GLU A 1 185 ? 4.714 10.589 -21.409 1.00 84.62 185 GLU A CA 1
ATOM 1474 C C . GLU A 1 185 ? 4.320 10.684 -22.880 1.00 84.62 185 GLU A C 1
ATOM 1476 O O . GLU A 1 185 ? 5.198 10.759 -23.734 1.00 84.62 185 GLU A O 1
ATOM 1481 N N . LEU A 1 186 ? 3.023 10.742 -23.197 1.00 83.75 186 LEU A N 1
ATOM 1482 C CA . LEU A 1 186 ? 2.536 11.003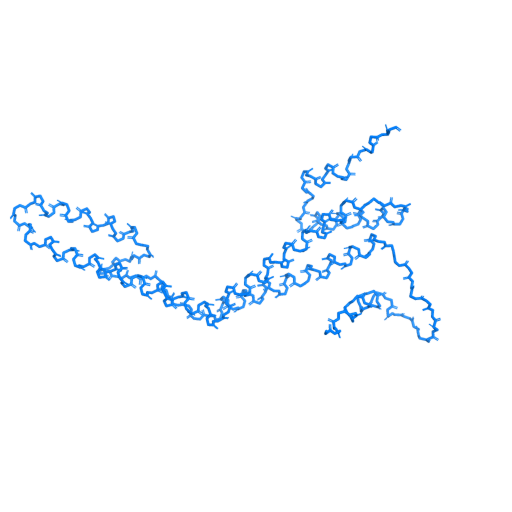 -24.552 1.00 83.75 186 LEU A CA 1
ATOM 1483 C C . LEU A 1 186 ? 3.058 12.350 -25.051 1.00 83.75 186 LEU A C 1
ATOM 1485 O O . LEU A 1 186 ? 3.554 12.435 -26.174 1.00 83.75 186 LEU A O 1
ATOM 1489 N N . THR A 1 187 ? 3.021 13.381 -24.207 1.00 81.38 187 THR A N 1
ATOM 1490 C CA . THR A 1 187 ? 3.585 14.692 -24.535 1.00 81.38 187 THR A CA 1
ATOM 1491 C C . THR A 1 187 ? 5.079 14.586 -24.821 1.00 81.38 187 THR A C 1
ATOM 1493 O O . THR A 1 187 ? 5.533 15.134 -25.815 1.00 81.38 187 THR A O 1
ATOM 1496 N N . ILE A 1 188 ? 5.846 13.834 -24.032 1.00 80.38 188 ILE A N 1
ATOM 1497 C CA . ILE A 1 188 ? 7.286 13.627 -24.255 1.00 80.38 188 ILE A CA 1
ATOM 1498 C C . ILE A 1 188 ? 7.565 12.829 -25.543 1.00 80.38 188 ILE A C 1
ATOM 1500 O O . ILE A 1 188 ? 8.495 13.158 -26.279 1.00 80.38 188 ILE A O 1
ATOM 1504 N N . ILE A 1 189 ? 6.769 11.797 -25.841 1.00 76.69 189 ILE A N 1
ATOM 1505 C CA . ILE A 1 189 ? 6.907 10.954 -27.042 1.00 76.69 189 ILE A CA 1
ATOM 1506 C C . ILE A 1 189 ? 6.615 11.752 -28.314 1.00 76.69 189 ILE A C 1
ATOM 1508 O O . ILE A 1 189 ? 7.322 11.605 -29.311 1.00 76.69 189 ILE A O 1
ATOM 1512 N N . PHE A 1 190 ? 5.551 12.557 -28.288 1.00 73.81 190 PHE A N 1
ATOM 1513 C CA . PHE A 1 190 ? 5.041 13.277 -29.455 1.00 73.81 190 PHE A CA 1
ATOM 1514 C C . PHE A 1 190 ? 5.484 14.739 -29.518 1.00 73.81 190 PHE A C 1
ATOM 1516 O O . PHE A 1 190 ? 5.181 15.408 -30.508 1.00 73.81 190 PHE A O 1
ATOM 1523 N N . ALA A 1 191 ? 6.201 15.247 -28.510 1.00 66.44 191 ALA A N 1
ATOM 1524 C CA . ALA A 1 191 ? 6.796 16.573 -28.556 1.00 66.44 191 ALA A CA 1
ATOM 1525 C C . ALA A 1 191 ? 7.761 16.651 -29.741 1.00 66.44 191 ALA A C 1
ATOM 1527 O O . ALA A 1 191 ? 8.886 16.154 -29.709 1.00 66.44 191 ALA A O 1
ATOM 1528 N N . THR A 1 192 ? 7.319 17.321 -30.802 1.00 50.41 192 THR A N 1
ATOM 1529 C CA . THR A 1 192 ? 8.204 17.838 -31.841 1.00 50.41 192 THR A CA 1
ATOM 1530 C C . THR A 1 192 ? 9.206 18.785 -31.184 1.00 50.41 192 THR A C 1
ATOM 1532 O O . THR A 1 192 ? 8.767 19.709 -30.493 1.00 50.41 192 THR A O 1
ATOM 1535 N N . PRO A 1 193 ? 10.525 18.614 -31.386 1.00 48.22 193 PRO A N 1
ATOM 1536 C CA . PRO A 1 193 ? 11.488 19.587 -30.898 1.00 48.22 193 PRO A CA 1
ATOM 1537 C C . PRO A 1 193 ? 11.138 20.950 -31.499 1.00 48.22 193 PRO A C 1
ATOM 1539 O O . PRO A 1 193 ? 11.074 21.102 -32.720 1.00 48.22 193 PRO A O 1
ATOM 1542 N N . THR A 1 194 ? 10.881 21.942 -30.646 1.00 38.50 194 THR A N 1
ATOM 1543 C CA . THR A 1 194 ? 10.832 23.345 -31.062 1.00 38.50 194 THR A CA 1
ATOM 1544 C C . THR A 1 194 ? 12.195 23.679 -31.649 1.00 38.50 194 THR A C 1
ATOM 1546 O O . THR A 1 194 ? 13.180 23.781 -30.920 1.00 38.50 194 THR A O 1
ATOM 1549 N N . VAL A 1 195 ? 12.267 23.766 -32.976 1.00 33.72 195 VAL A N 1
ATOM 1550 C CA . VAL A 1 195 ? 13.472 24.194 -33.683 1.00 33.72 195 VAL A CA 1
ATOM 1551 C C . VAL A 1 195 ? 13.729 25.649 -33.285 1.00 33.72 195 VAL A C 1
ATOM 1553 O O . VAL A 1 195 ? 12.878 26.505 -33.533 1.00 33.72 195 VAL A O 1
ATOM 1556 N N . ALA A 1 196 ? 14.853 25.891 -32.609 1.00 37.81 196 ALA A N 1
ATOM 1557 C CA . ALA A 1 196 ? 15.399 27.222 -32.348 1.00 37.81 196 ALA A CA 1
ATOM 1558 C C . ALA A 1 196 ? 16.192 27.726 -33.560 1.00 37.81 196 ALA A C 1
ATOM 1560 O O . ALA A 1 196 ? 16.826 26.880 -34.235 1.00 37.81 196 ALA A O 1
#

Radius of gyration: 29.13 Å; chains: 1; bounding box: 74×47×74 Å

pLDDT: mean 83.23, std 18.52, range [33.72, 97.44]